Protein AF-A0A4C1ZH60-F1 (afdb_monomer_lite)

pLDDT: mean 80.61, std 15.15, range [37.53, 96.0]

Secondary structure (DSSP, 8-state):
--SSSS--S---PPPP----TT-HHHHHHHHHHHHHHTT-TTT----HHHHHHHHHHHHHIIIIIHHHHHHTT-GGGHHHHHHHHHHHHHHHTTT-HHHHHHHHHHHHH---TTSTTGGGGGGG-TTS-HHHHHHHHHHHHH--PPP-SS--GGG--TT--GGGG--GGGHHHHHHTT---GGGGS-GGGGGG-HHHHHHHHHHHHPPPHHHHHHHHHHHHHHHHHHS-S-HHHHHHHHHHHHHHHHHS--S--HHHHHHHHHHTT-

Foldseek 3Di:
DVPDPDDDPDDDDDDDDDDDPLQVVVVLVVLVVCLVCVVVPPPDDDDPVRNVVSCVSNCCCVQQVVVLVVCQQQLLCVLVSLLVSLLSLVVCCVVPVVCSVVVNVVSQVVQQCLAQQNVLSPLLDPVADLVLNLLLLVQLVPAPDDGDRGDHSVPRDNPDGSSVNHYVNNVVNCVLLVQDPVCSVPRSVCLVVDPSSVVSSVSSSPAGGDSCVSSVVVVVLVVVCVPDDPDPVVNVVVVVVVVVVPVVDDDPDHPVNSVVSSVVVPD

Sequence (267 aa):
MIVLNKPPTKIHWRAPGPIHHARWMAKLLYALKIFLFRNNLQALKLTKREEKQIVRFVSFGALIYAKIWIEEPLAADAPVNDLLLWKKLRLYEAIDSEIGKAARGVLERHLWYLSNELVALALFSEKLSESDKQAIVQKMNSDGGNRSVRADSAKLTSEITLEAFVTQRTLKTLSALDIKDSFLELPTDTWNDNDDYLQGKNCVKKLRVVNDTAERGVKLFEDYNTILTKNEDKKQFLLHVVEENRKIVSTETSKKELTNIVLKDYD

Structure (mmCIF, N/CA/C/O backbone):
data_AF-A0A4C1ZH60-F1
#
_entry.id   AF-A0A4C1ZH60-F1
#
loop_
_atom_site.group_PDB
_atom_site.id
_atom_site.type_symbol
_atom_site.label_atom_id
_atom_site.label_alt_id
_atom_site.label_comp_id
_atom_site.label_asym_id
_atom_site.label_entity_id
_atom_site.label_seq_id
_atom_site.pdbx_PDB_ins_code
_atom_site.Cartn_x
_atom_site.Cartn_y
_atom_site.Cartn_z
_atom_site.occupancy
_atom_site.B_iso_or_equiv
_atom_site.auth_seq_id
_atom_site.auth_comp_id
_atom_site.auth_asym_id
_atom_site.auth_atom_id
_atom_site.pdbx_PDB_model_num
ATOM 1 N N . MET A 1 1 ? -28.617 -6.277 12.948 1.00 41.56 1 MET A N 1
ATOM 2 C CA . MET A 1 1 ? -28.571 -7.697 13.369 1.00 41.56 1 MET A CA 1
ATOM 3 C C . MET A 1 1 ? -29.725 -8.482 12.724 1.00 41.56 1 MET A C 1
ATOM 5 O O . MET A 1 1 ? -30.416 -9.219 13.406 1.00 41.56 1 MET A O 1
ATOM 9 N N . ILE A 1 2 ? -29.934 -8.301 11.409 1.00 40.38 2 ILE A N 1
ATOM 10 C CA . ILE A 1 2 ? -31.035 -8.903 10.618 1.00 40.38 2 ILE A CA 1
ATOM 11 C C . ILE A 1 2 ? -30.552 -10.164 9.863 1.00 40.38 2 ILE A C 1
ATOM 13 O O . ILE A 1 2 ? -31.340 -10.929 9.334 1.00 40.38 2 ILE A O 1
ATOM 17 N N . VAL A 1 3 ? -29.240 -10.425 9.858 1.00 47.22 3 VAL A N 1
ATOM 18 C CA . VAL A 1 3 ? -28.603 -11.454 9.012 1.00 47.22 3 VAL A CA 1
ATOM 19 C C . VAL A 1 3 ? -28.811 -12.887 9.530 1.00 47.22 3 VAL A C 1
ATOM 21 O O . VAL A 1 3 ? -28.578 -13.845 8.806 1.00 47.22 3 VAL A O 1
ATOM 24 N N . LEU A 1 4 ? -29.276 -13.065 10.768 1.00 45.06 4 LEU A N 1
ATOM 25 C CA . LEU A 1 4 ? -29.514 -14.382 11.359 1.00 45.06 4 LEU A CA 1
ATOM 26 C C . LEU A 1 4 ? -30.968 -14.435 11.821 1.00 45.06 4 LEU A C 1
ATOM 28 O O . LEU A 1 4 ? -31.301 -13.862 12.853 1.00 45.06 4 LEU A O 1
ATOM 32 N N . ASN A 1 5 ? -31.819 -15.141 11.072 1.00 52.56 5 ASN A N 1
ATOM 33 C CA . ASN A 1 5 ? -33.258 -15.344 11.325 1.00 52.56 5 ASN A CA 1
ATOM 34 C C . ASN A 1 5 ? -33.613 -15.949 12.707 1.00 52.56 5 ASN A C 1
ATOM 36 O O . ASN A 1 5 ? -34.774 -16.246 12.974 1.00 52.56 5 ASN A O 1
ATOM 40 N N . LYS A 1 6 ? -32.631 -16.143 13.596 1.00 55.03 6 LYS A N 1
ATOM 41 C CA . LYS A 1 6 ? -32.806 -16.417 15.023 1.00 55.03 6 LYS A CA 1
ATOM 42 C C . LYS A 1 6 ? -31.759 -15.615 15.810 1.00 55.03 6 LYS A C 1
ATOM 44 O O . LYS A 1 6 ? -30.568 -15.915 15.687 1.00 55.03 6 LYS A O 1
ATOM 49 N N . PRO A 1 7 ? -32.152 -14.604 16.605 1.00 56.16 7 PRO A N 1
ATOM 50 C CA . PRO A 1 7 ? -31.209 -13.912 17.473 1.00 56.16 7 PRO A CA 1
ATOM 51 C C . PRO A 1 7 ? -30.653 -14.892 18.524 1.00 56.16 7 PRO A C 1
ATOM 53 O O . PRO A 1 7 ? -31.411 -15.700 19.066 1.00 56.16 7 PRO A O 1
ATOM 56 N N . PRO A 1 8 ? -29.341 -14.861 18.818 1.00 61.31 8 PRO A N 1
ATOM 57 C CA . PRO A 1 8 ? -28.753 -15.722 19.839 1.00 61.31 8 PRO A CA 1
ATOM 58 C C . PRO A 1 8 ? -29.350 -15.416 21.219 1.00 61.31 8 PRO A C 1
ATOM 60 O O . PRO A 1 8 ? -29.512 -14.254 21.588 1.00 61.31 8 PRO A O 1
ATOM 63 N N . THR A 1 9 ? -29.636 -16.462 21.999 1.00 66.81 9 THR A N 1
ATOM 64 C CA . THR A 1 9 ? -30.250 -16.372 23.338 1.00 66.81 9 THR A CA 1
ATOM 65 C C . THR A 1 9 ? -29.395 -15.602 24.348 1.00 66.81 9 THR A C 1
ATOM 67 O O . THR A 1 9 ? -29.943 -14.957 25.238 1.00 66.81 9 THR A O 1
ATOM 70 N N . LYS A 1 10 ? -28.061 -15.627 24.205 1.00 61.59 10 LYS A N 1
ATOM 71 C CA . LYS A 1 10 ? -27.105 -14.783 24.942 1.00 61.59 10 LYS A CA 1
ATOM 72 C C . LYS A 1 10 ? -25.923 -14.405 24.049 1.00 61.59 10 LYS A C 1
ATOM 74 O O . LYS A 1 10 ? -25.365 -15.253 23.357 1.00 61.59 10 LYS A O 1
ATOM 79 N N . ILE A 1 11 ? -25.512 -13.137 24.098 1.00 62.41 11 ILE A N 1
ATOM 80 C CA . ILE A 1 11 ? -24.285 -12.651 23.450 1.00 62.41 11 ILE A CA 1
ATOM 81 C C . ILE A 1 11 ? -23.165 -12.668 24.492 1.00 62.41 11 ILE A C 1
ATOM 83 O O . ILE A 1 11 ? -23.187 -11.892 25.446 1.00 62.41 11 ILE A O 1
ATOM 87 N N . HIS A 1 12 ? -22.184 -13.553 24.311 1.00 59.94 12 HIS A N 1
ATOM 88 C CA . HIS A 1 12 ? -20.990 -13.597 25.151 1.00 59.94 12 HIS A CA 1
ATOM 89 C C . HIS A 1 12 ? -19.876 -12.746 24.540 1.00 59.94 12 HIS A C 1
ATOM 91 O O . HIS A 1 12 ? -19.336 -13.063 23.479 1.00 59.94 12 HIS A O 1
ATOM 97 N N . TRP A 1 13 ? -19.509 -11.677 25.240 1.00 58.47 13 TRP A N 1
ATOM 98 C CA . TRP A 1 13 ? -18.344 -10.867 24.916 1.00 58.47 13 TRP A CA 1
ATOM 99 C C . TRP A 1 13 ? -17.103 -11.517 25.517 1.00 58.47 13 TRP A C 1
ATOM 101 O O . TRP A 1 13 ? -17.012 -11.675 26.733 1.00 58.47 13 TRP A O 1
ATOM 111 N N . ARG A 1 14 ? -16.141 -11.914 24.680 1.00 60.81 14 ARG A N 1
ATOM 112 C CA . ARG A 1 14 ? -14.817 -12.291 25.184 1.00 60.81 14 ARG A CA 1
ATOM 113 C C . ARG A 1 14 ? -14.000 -11.028 25.409 1.00 60.81 14 ARG A C 1
ATOM 115 O O . ARG A 1 14 ? -13.969 -10.165 24.531 1.00 60.81 14 ARG A O 1
ATOM 122 N N . ALA A 1 15 ? -13.326 -10.957 26.553 1.00 56.34 15 ALA A N 1
ATOM 123 C CA . ALA A 1 15 ? -12.295 -9.956 26.769 1.00 56.34 15 ALA A CA 1
ATOM 124 C C . ALA A 1 15 ? -11.238 -10.062 25.651 1.00 56.34 15 ALA A C 1
ATOM 126 O O . ALA A 1 15 ? -10.940 -11.179 25.203 1.00 56.34 15 ALA A O 1
ATOM 127 N N . PRO A 1 16 ? -10.698 -8.930 25.171 1.00 56.69 16 PRO A N 1
ATOM 128 C CA . PRO A 1 16 ? -9.612 -8.965 24.210 1.00 56.69 16 PRO A CA 1
ATOM 129 C C . PRO A 1 16 ? -8.429 -9.718 24.832 1.00 56.69 16 PRO A C 1
ATOM 131 O O . PRO A 1 16 ? -8.105 -9.527 26.003 1.00 56.69 16 PRO A O 1
ATOM 134 N N . GLY A 1 17 ? -7.820 -10.611 24.049 1.00 58.25 17 GLY A N 1
ATOM 135 C CA . GLY A 1 17 ? -6.569 -11.263 24.431 1.00 58.25 17 GLY A CA 1
ATOM 136 C C . GLY A 1 17 ? -5.404 -10.262 24.495 1.00 58.25 17 GLY A C 1
ATOM 137 O O . GLY A 1 17 ? -5.612 -9.064 24.279 1.00 58.25 17 GLY A O 1
ATOM 138 N N . PRO A 1 18 ? -4.175 -10.737 24.762 1.00 57.34 18 PRO A N 1
ATOM 139 C CA . PRO A 1 18 ? -2.985 -9.892 24.807 1.00 57.34 18 PRO A CA 1
ATOM 140 C C . PRO A 1 18 ? -2.897 -8.952 23.597 1.00 57.34 18 PRO A C 1
ATOM 142 O O . PRO A 1 18 ? -3.003 -9.366 22.441 1.00 57.34 18 PRO A O 1
ATOM 145 N N . ILE A 1 19 ? -2.745 -7.657 23.872 1.00 60.22 19 ILE A N 1
ATOM 146 C CA . ILE A 1 19 ? -2.723 -6.616 22.847 1.00 60.22 19 ILE A CA 1
ATOM 147 C C . ILE A 1 19 ? -1.293 -6.488 22.314 1.00 60.22 19 ILE A C 1
ATOM 149 O O . ILE A 1 19 ? -0.473 -5.770 22.879 1.00 60.22 19 ILE A O 1
ATOM 153 N N . HIS A 1 20 ? -0.995 -7.143 21.192 1.00 61.72 20 HIS A N 1
ATOM 154 C CA . HIS A 1 20 ? 0.283 -6.962 20.498 1.00 61.72 20 HIS A CA 1
ATOM 155 C C . HIS A 1 20 ? 0.263 -5.726 19.582 1.00 61.72 20 HIS A C 1
ATOM 157 O O . HIS A 1 20 ? -0.752 -5.390 18.962 1.00 61.72 20 HIS A O 1
ATOM 163 N N . HIS A 1 21 ? 1.394 -5.018 19.483 1.00 59.38 21 HIS A N 1
ATOM 164 C CA . HIS A 1 21 ? 1.524 -3.846 18.606 1.00 59.38 21 HIS A CA 1
ATOM 165 C C . HIS A 1 21 ? 1.334 -4.199 17.126 1.00 59.38 21 HIS A C 1
ATOM 167 O O . HIS A 1 21 ? 0.645 -3.464 16.428 1.00 59.38 21 HIS A O 1
ATOM 173 N N . ALA A 1 22 ? 1.828 -5.365 16.709 1.00 59.09 22 ALA A N 1
ATOM 174 C CA . ALA A 1 22 ? 1.761 -5.891 15.346 1.00 59.09 22 ALA A CA 1
ATOM 175 C C . ALA A 1 22 ? 0.423 -6.569 14.972 1.00 59.09 22 ALA A C 1
ATOM 177 O O . ALA A 1 22 ? 0.360 -7.277 13.981 1.00 59.09 22 ALA A O 1
ATOM 178 N N . ARG A 1 23 ? -0.644 -6.417 15.771 1.00 70.44 23 ARG A N 1
ATOM 179 C CA . ARG A 1 23 ? -1.987 -6.945 15.450 1.00 70.44 23 ARG A CA 1
ATOM 180 C C . ARG A 1 23 ? -2.989 -5.819 15.308 1.00 70.44 23 ARG A C 1
ATOM 182 O O . ARG A 1 23 ? -3.979 -5.734 16.045 1.00 70.44 23 ARG A O 1
ATOM 189 N N . TRP A 1 24 ? -2.688 -4.892 14.412 1.00 76.62 24 TRP A N 1
ATOM 190 C CA . TRP A 1 24 ? -3.479 -3.681 14.284 1.00 76.62 24 TRP A CA 1
ATOM 191 C C . TRP A 1 24 ? -4.881 -3.986 13.754 1.00 76.62 24 TRP A C 1
ATOM 193 O O . TRP A 1 24 ? -5.866 -3.474 14.295 1.00 76.62 24 TRP A O 1
ATOM 203 N N . MET A 1 25 ? -5.002 -4.914 12.800 1.00 82.06 25 MET A N 1
ATOM 204 C CA . MET A 1 25 ? -6.307 -5.322 12.275 1.00 82.06 25 MET A CA 1
ATOM 205 C C . MET A 1 25 ? -7.205 -5.960 13.350 1.00 82.06 25 MET A C 1
ATOM 207 O O . MET A 1 25 ? -8.403 -5.681 13.415 1.00 82.06 25 MET A O 1
ATOM 211 N N . ALA A 1 26 ? -6.646 -6.746 14.275 1.00 79.81 26 ALA A N 1
ATOM 212 C CA . ALA A 1 26 ? -7.421 -7.318 15.380 1.00 79.81 26 ALA A CA 1
ATOM 213 C C . ALA A 1 26 ? -8.017 -6.232 16.298 1.00 79.81 26 ALA A C 1
ATOM 215 O O . ALA A 1 26 ? -9.184 -6.327 16.694 1.00 79.81 26 ALA A O 1
ATOM 216 N N . LYS A 1 27 ? -7.246 -5.173 16.592 1.00 83.12 27 LYS A N 1
ATOM 217 C CA . LYS A 1 27 ? -7.719 -4.007 17.361 1.00 83.12 27 LYS A CA 1
ATOM 218 C C . LYS A 1 27 ? -8.851 -3.292 16.633 1.00 83.12 27 LYS A C 1
ATOM 220 O O . LYS A 1 27 ? -9.866 -2.976 17.251 1.00 83.12 27 LYS A O 1
ATOM 225 N N . LEU A 1 28 ? -8.701 -3.081 15.324 1.00 86.19 28 LEU A N 1
ATOM 226 C CA . LEU A 1 28 ? -9.728 -2.455 14.495 1.00 86.19 28 LEU A CA 1
ATOM 227 C C . LEU A 1 28 ? -11.026 -3.270 14.478 1.00 86.19 28 LEU A C 1
ATOM 229 O O . LEU A 1 28 ? -12.094 -2.718 14.728 1.00 86.19 28 LEU A O 1
ATOM 233 N N . LEU A 1 29 ? -10.946 -4.586 14.270 1.00 86.12 29 LEU A N 1
ATOM 234 C CA . LEU A 1 29 ? -12.115 -5.471 14.297 1.00 86.12 29 LEU A CA 1
ATOM 235 C C . LEU A 1 29 ? -12.826 -5.453 15.654 1.00 86.12 29 LEU A C 1
ATOM 237 O O . LEU A 1 29 ? -14.057 -5.483 15.712 1.00 86.12 29 LEU A O 1
ATOM 241 N N . TYR A 1 30 ? -12.076 -5.395 16.755 1.00 84.69 30 TYR A N 1
ATOM 242 C CA . TYR A 1 30 ? -12.666 -5.300 18.088 1.00 84.69 30 TYR A CA 1
ATOM 243 C C . TYR A 1 30 ? -13.335 -3.940 18.322 1.00 84.69 30 TYR A C 1
ATOM 245 O O . TYR A 1 30 ? -14.474 -3.888 18.785 1.00 84.69 30 TYR A O 1
ATOM 253 N N . ALA A 1 31 ? -12.686 -2.843 17.930 1.00 86.19 31 ALA A N 1
ATOM 254 C CA . ALA A 1 31 ? -13.268 -1.509 18.028 1.00 86.19 31 ALA A CA 1
ATOM 255 C C . ALA A 1 31 ? -14.512 -1.342 17.142 1.00 86.19 31 ALA A C 1
ATOM 257 O O . ALA A 1 31 ? -15.479 -0.719 17.569 1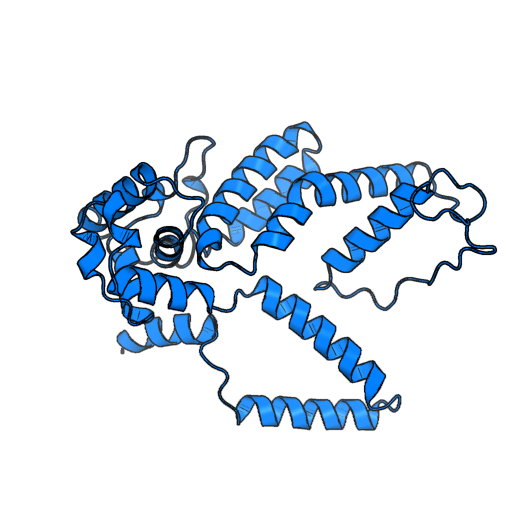.00 86.19 31 ALA A O 1
ATOM 258 N N . LEU A 1 32 ? -14.537 -1.958 15.954 1.00 88.19 32 LEU A N 1
ATOM 259 C CA . LEU A 1 32 ? -15.722 -2.033 15.096 1.00 88.19 32 LEU A CA 1
ATOM 260 C C . LEU A 1 32 ? -16.885 -2.725 15.811 1.00 88.19 32 LEU A C 1
ATOM 262 O O . LEU A 1 32 ? -18.011 -2.236 15.763 1.00 88.19 32 LEU A O 1
ATOM 266 N N . LYS A 1 33 ? -16.626 -3.828 16.525 1.00 85.44 33 LYS A N 1
ATOM 267 C CA . LYS A 1 33 ? -17.653 -4.482 17.349 1.00 85.44 33 LYS A CA 1
ATOM 268 C C . LYS A 1 33 ? -18.138 -3.555 18.462 1.00 85.44 33 LYS A C 1
ATOM 270 O O . LYS A 1 33 ? -19.343 -3.387 18.604 1.00 85.44 33 LYS A O 1
ATOM 275 N N . ILE A 1 34 ? -17.237 -2.909 19.204 1.00 85.00 34 ILE A N 1
ATOM 276 C CA . ILE A 1 34 ? -17.627 -1.928 20.230 1.00 85.00 34 ILE A CA 1
ATOM 277 C C . ILE A 1 34 ? -18.520 -0.846 19.615 1.00 85.00 34 ILE A C 1
ATOM 279 O O . ILE A 1 34 ? -19.597 -0.571 20.134 1.00 85.00 34 ILE A O 1
ATOM 283 N N . PHE A 1 35 ? -18.114 -0.284 18.477 1.00 87.75 35 PHE A N 1
ATOM 284 C CA . PHE A 1 35 ? -18.876 0.737 17.774 1.00 87.75 35 PHE A CA 1
ATOM 285 C C . PHE A 1 35 ? -20.266 0.236 17.370 1.00 87.75 35 PHE A C 1
ATOM 287 O O . PHE A 1 35 ? -21.249 0.915 17.645 1.00 87.75 35 PHE A O 1
ATOM 294 N N . LEU A 1 36 ? -20.391 -0.952 16.774 1.00 86.62 36 LEU A N 1
ATOM 295 C CA . LEU A 1 36 ? -21.684 -1.505 16.347 1.00 86.62 36 LEU A CA 1
ATOM 296 C C . LEU A 1 36 ? -22.655 -1.743 17.512 1.00 86.62 36 LEU A C 1
ATOM 298 O O . LEU A 1 36 ? -23.863 -1.599 17.337 1.00 86.62 36 LEU A O 1
ATOM 302 N N . PHE A 1 37 ? -22.137 -2.086 18.691 1.00 82.94 37 PHE A N 1
ATOM 303 C CA . PHE A 1 37 ? -22.937 -2.403 19.876 1.00 82.94 37 PHE A CA 1
ATOM 304 C C . PHE A 1 37 ? -22.991 -1.269 20.908 1.00 82.94 37 PHE A C 1
ATOM 306 O O . PHE A 1 37 ? -23.572 -1.457 21.974 1.00 82.94 37 PHE A O 1
ATOM 313 N N . ARG A 1 38 ? -22.449 -0.084 20.600 1.00 81.94 38 ARG A N 1
ATOM 314 C CA . ARG A 1 38 ? -22.363 1.052 21.537 1.00 81.94 38 ARG A CA 1
ATOM 315 C C . ARG A 1 38 ? -23.717 1.510 22.092 1.00 81.94 38 ARG A C 1
ATOM 317 O O . ARG A 1 38 ? -23.788 1.957 23.227 1.00 81.94 38 ARG A O 1
ATOM 324 N N . ASN A 1 39 ? -24.792 1.332 21.319 1.00 77.81 39 ASN A N 1
ATOM 325 C CA . ASN A 1 39 ? -26.157 1.685 21.724 1.00 77.81 39 ASN A CA 1
ATOM 326 C C . ASN A 1 39 ? -26.866 0.561 22.509 1.00 77.81 39 ASN A C 1
ATOM 328 O O . ASN A 1 39 ? -27.957 0.775 23.034 1.00 77.81 39 ASN A O 1
ATOM 332 N N . ASN A 1 40 ? -26.273 -0.636 22.608 1.00 74.12 40 ASN A N 1
ATOM 333 C CA . ASN A 1 40 ? -26.840 -1.757 23.358 1.00 74.12 40 ASN A CA 1
ATOM 334 C C . ASN A 1 40 ? -26.399 -1.664 24.829 1.00 74.12 40 ASN A C 1
ATOM 336 O O . ASN A 1 40 ? -25.423 -2.276 25.268 1.00 74.12 40 ASN A O 1
ATOM 340 N N . LEU A 1 41 ? -27.173 -0.877 25.581 1.00 53.28 41 LEU A N 1
ATOM 341 C CA . LEU A 1 41 ? -26.910 -0.347 26.929 1.00 53.28 41 LEU A CA 1
ATOM 342 C C . LEU A 1 41 ? -26.587 -1.371 28.035 1.00 53.28 41 LEU A C 1
ATOM 344 O O . LEU A 1 41 ? -26.086 -0.985 29.089 1.00 53.28 41 LEU A O 1
ATOM 348 N N . GLN A 1 42 ? -26.868 -2.662 27.840 1.00 59.91 42 GLN A N 1
ATOM 349 C CA . GLN A 1 42 ? -26.677 -3.665 28.895 1.00 59.91 42 GLN A CA 1
ATOM 350 C C . GLN A 1 42 ? -25.240 -4.203 28.995 1.00 59.91 42 GLN A C 1
ATOM 352 O O . GLN A 1 42 ? -24.859 -4.676 30.062 1.00 59.91 42 GLN A O 1
ATOM 357 N N . ALA A 1 43 ? -24.435 -4.128 27.926 1.00 59.91 43 ALA A N 1
ATOM 358 C CA . ALA A 1 43 ? -23.117 -4.780 27.882 1.00 59.91 43 ALA A CA 1
ATOM 359 C C . ALA A 1 43 ? -21.916 -3.816 27.857 1.00 59.91 43 ALA A C 1
ATOM 361 O O . ALA A 1 43 ? -20.834 -4.196 28.295 1.00 59.91 43 ALA A O 1
ATOM 362 N N . LEU A 1 44 ? -22.082 -2.585 27.360 1.00 67.81 44 LEU A N 1
ATOM 363 C CA . LEU A 1 44 ? -20.989 -1.625 27.156 1.00 67.81 44 LEU A CA 1
ATOM 364 C C . LEU A 1 44 ? -21.404 -0.233 27.647 1.00 67.81 44 LEU A C 1
ATOM 366 O O . LEU A 1 44 ? -22.112 0.495 26.959 1.00 67.81 44 LEU A O 1
ATOM 370 N N . LYS A 1 45 ? -20.954 0.142 28.848 1.00 78.94 45 LYS A N 1
ATOM 371 C CA . LYS A 1 45 ? -21.118 1.499 29.390 1.00 78.94 45 LYS A CA 1
ATOM 372 C C . LYS A 1 45 ? -19.902 2.343 29.012 1.00 78.94 45 LYS A C 1
ATOM 374 O O . LYS A 1 45 ? -18.957 2.430 29.788 1.00 78.94 45 LYS A O 1
ATOM 379 N N . LEU A 1 46 ? -19.914 2.918 27.811 1.00 80.88 46 LEU A N 1
ATOM 380 C CA . LEU A 1 46 ? -18.863 3.835 27.366 1.00 80.88 46 LEU A CA 1
ATOM 381 C C . LEU A 1 46 ? -19.116 5.242 27.911 1.00 80.88 46 LEU A C 1
ATOM 383 O O . LEU A 1 46 ? -20.241 5.744 27.895 1.00 80.88 46 LEU A O 1
ATOM 387 N N . THR A 1 47 ? -18.059 5.913 28.348 1.00 88.06 47 THR A N 1
ATOM 388 C CA . THR A 1 47 ? -18.085 7.360 28.567 1.00 88.06 47 THR A CA 1
ATOM 389 C C . THR A 1 47 ? -18.182 8.095 27.225 1.00 88.06 47 THR A C 1
ATOM 391 O O . THR A 1 47 ? -17.731 7.601 26.191 1.00 88.06 47 THR A O 1
ATOM 394 N N . LYS A 1 48 ? -18.682 9.340 27.230 1.00 88.44 48 LYS A N 1
ATOM 395 C CA . LYS A 1 48 ? -18.722 10.189 26.018 1.00 88.44 48 LYS A CA 1
ATOM 396 C C . LYS A 1 48 ? -17.343 10.352 25.363 1.00 88.44 48 LYS A C 1
ATOM 398 O O . LYS A 1 48 ? -17.235 10.474 24.144 1.00 88.44 48 LYS A O 1
ATOM 403 N N . ARG A 1 49 ? -16.278 10.367 26.175 1.00 91.06 49 ARG A N 1
ATOM 404 C CA . ARG A 1 49 ? -14.892 10.451 25.700 1.00 91.06 49 ARG A CA 1
ATOM 405 C C . ARG A 1 49 ? -14.485 9.181 24.957 1.00 91.06 49 ARG A C 1
ATOM 407 O O . ARG A 1 49 ? -13.946 9.286 23.858 1.00 91.06 49 ARG A O 1
ATOM 414 N N . GLU A 1 50 ? -14.739 8.014 25.541 1.00 88.50 50 GLU A N 1
ATOM 415 C CA . GLU A 1 50 ? -14.420 6.722 24.925 1.00 88.50 50 GLU A CA 1
ATOM 416 C C . GLU A 1 50 ? -15.227 6.504 23.650 1.00 88.50 50 GLU A C 1
ATOM 418 O O . GLU A 1 50 ? -14.661 6.095 22.642 1.00 88.50 50 GLU A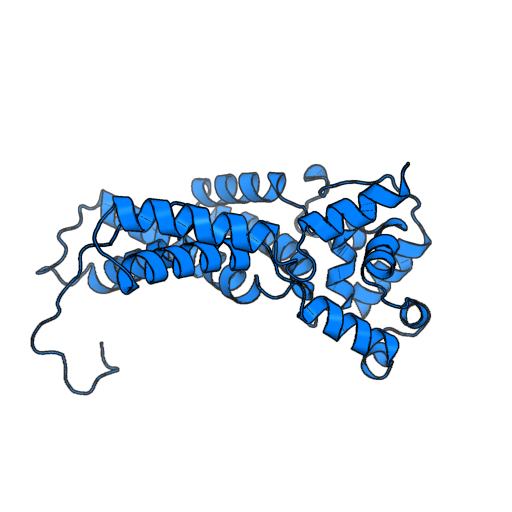 O 1
ATOM 423 N N . GLU A 1 51 ? -16.518 6.846 23.650 1.00 89.12 51 GLU A N 1
ATOM 424 C CA . GLU A 1 51 ? -17.347 6.764 22.448 1.00 89.12 51 GLU A CA 1
ATOM 425 C C . GLU A 1 51 ? -16.755 7.615 21.320 1.00 89.12 51 GLU A C 1
ATOM 427 O O . GLU A 1 51 ? -16.521 7.106 20.224 1.00 89.12 51 GLU A O 1
ATOM 432 N N . LYS A 1 52 ? -16.408 8.880 21.601 1.00 91.19 52 LYS A N 1
ATOM 433 C CA . LYS A 1 52 ? -15.753 9.763 20.625 1.00 91.19 52 LYS A CA 1
ATOM 434 C C . LYS A 1 52 ? -14.446 9.163 20.098 1.00 91.19 52 LYS A C 1
ATOM 436 O O . LYS A 1 52 ? -14.188 9.226 18.898 1.00 91.19 52 LYS A O 1
ATOM 441 N N . GLN A 1 53 ? -13.617 8.585 20.966 1.00 90.38 53 GLN A N 1
ATOM 442 C CA . GLN A 1 53 ? -12.356 7.953 20.564 1.00 90.38 53 GLN A CA 1
ATOM 443 C C . GLN A 1 53 ? -12.579 6.706 19.700 1.00 90.38 53 GLN A C 1
ATOM 445 O O . GLN A 1 53 ? -11.899 6.547 18.687 1.00 90.38 53 GLN A O 1
ATOM 450 N N . ILE A 1 54 ? -13.556 5.863 20.045 1.00 90.31 54 I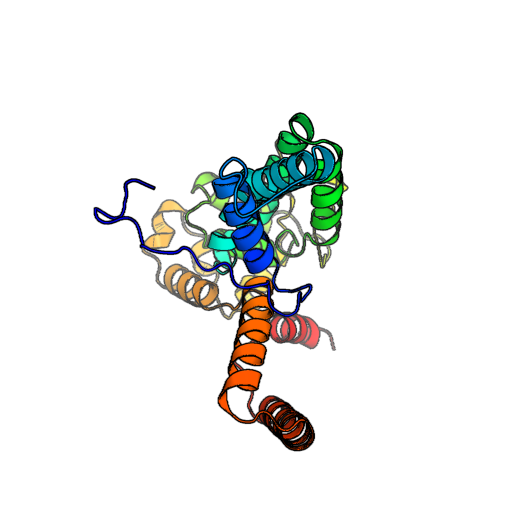LE A N 1
ATOM 451 C CA . ILE A 1 54 ? -13.937 4.691 19.249 1.00 90.31 54 ILE A CA 1
ATOM 452 C C . ILE A 1 54 ? -14.446 5.119 17.875 1.00 90.31 54 ILE A C 1
ATOM 454 O O . ILE A 1 54 ? -14.018 4.537 16.882 1.00 90.31 54 ILE A O 1
ATOM 458 N N . VAL A 1 55 ? -15.293 6.153 17.791 1.00 91.81 55 VAL A N 1
ATOM 459 C CA . VAL A 1 55 ? -15.758 6.686 16.501 1.00 91.81 55 VAL A CA 1
ATOM 460 C C . VAL A 1 55 ? -14.572 7.152 15.659 1.00 91.81 55 VAL A C 1
ATOM 462 O O . VAL A 1 55 ? -14.451 6.725 14.517 1.00 91.81 55 VAL A O 1
ATOM 465 N N . ARG A 1 56 ? -13.655 7.958 16.215 1.00 93.75 56 ARG A N 1
ATOM 466 C CA . ARG A 1 56 ? -12.455 8.425 15.490 1.00 93.75 56 ARG A CA 1
ATOM 467 C C . ARG A 1 56 ? -11.611 7.259 14.966 1.00 93.75 56 ARG A C 1
ATOM 469 O O . ARG A 1 56 ? -11.234 7.244 13.795 1.00 93.75 56 ARG A O 1
ATOM 476 N N . PHE A 1 57 ? -11.342 6.274 15.821 1.00 91.00 57 PHE A N 1
ATOM 477 C CA . PHE A 1 57 ? -10.518 5.114 15.487 1.00 91.00 57 PHE A CA 1
ATOM 478 C C . PHE A 1 57 ? -11.164 4.221 14.421 1.00 91.00 57 PHE A C 1
ATOM 480 O O . PHE A 1 57 ? -10.509 3.830 13.455 1.00 91.00 57 PHE A O 1
ATOM 487 N N . VAL A 1 58 ? -12.460 3.934 14.564 1.00 91.62 58 VAL A N 1
ATOM 488 C CA . VAL A 1 58 ? -13.222 3.133 13.602 1.00 91.62 58 VAL A CA 1
ATOM 489 C C . VAL A 1 58 ? -13.364 3.855 12.267 1.00 91.62 58 VAL A C 1
ATOM 491 O O . VAL A 1 58 ? -13.186 3.215 11.235 1.00 91.62 58 VAL A O 1
ATOM 494 N N . SER A 1 59 ? -13.610 5.168 12.263 1.00 92.06 59 SER A N 1
ATOM 495 C CA . SER A 1 59 ? -13.662 5.968 11.033 1.00 92.06 59 SER A CA 1
ATOM 496 C C . SER A 1 59 ? -12.343 5.905 10.271 1.00 92.06 59 SER A C 1
ATOM 498 O O . SER A 1 59 ? -12.351 5.607 9.080 1.00 92.06 59 SER A O 1
ATOM 500 N N . PHE A 1 60 ? -11.207 6.092 10.949 1.00 92.06 60 PHE A N 1
ATOM 501 C CA . PHE A 1 60 ? -9.895 5.962 10.310 1.00 92.06 60 PHE A CA 1
ATOM 502 C C . PHE A 1 60 ? -9.677 4.548 9.766 1.00 92.06 60 PHE A C 1
ATOM 504 O O . PHE A 1 60 ? -9.265 4.356 8.621 1.00 92.06 60 PHE A O 1
ATOM 511 N N . GLY A 1 61 ? -9.990 3.541 10.581 1.00 90.38 61 GLY A N 1
ATOM 512 C CA . GLY A 1 61 ? -9.820 2.153 10.198 1.00 90.38 61 GLY A CA 1
ATOM 513 C C . GLY A 1 61 ? -10.668 1.750 8.992 1.00 90.38 61 GLY A C 1
ATOM 514 O O . GLY A 1 61 ? -10.165 1.092 8.089 1.00 90.38 61 GLY A O 1
ATOM 515 N N . ALA A 1 62 ? -11.930 2.172 8.949 1.00 90.19 62 ALA A N 1
ATOM 516 C CA . ALA A 1 62 ? -12.857 1.846 7.872 1.00 90.19 62 ALA A CA 1
ATOM 517 C C . ALA A 1 62 ? -12.574 2.637 6.586 1.00 90.19 62 ALA A C 1
ATOM 519 O O . ALA A 1 62 ? -12.605 2.060 5.502 1.00 90.19 62 ALA A O 1
ATOM 520 N N . LEU A 1 63 ? -12.290 3.940 6.694 1.00 91.00 63 LEU A N 1
ATOM 521 C CA . LEU A 1 63 ? -12.129 4.825 5.534 1.00 91.00 63 LEU A CA 1
ATOM 522 C C . LEU A 1 63 ? -10.736 4.734 4.901 1.00 91.00 63 LEU A C 1
ATOM 524 O O . LEU A 1 63 ? -10.597 4.924 3.693 1.00 91.00 63 LEU A O 1
ATOM 528 N N . ILE A 1 64 ? -9.708 4.452 5.705 1.00 90.00 64 ILE A N 1
ATOM 529 C CA . ILE A 1 64 ? -8.312 4.455 5.260 1.00 90.00 64 ILE A CA 1
ATOM 530 C C . ILE A 1 64 ? -7.719 3.052 5.341 1.00 90.00 64 ILE A C 1
ATOM 532 O O . ILE A 1 64 ? -7.380 2.459 4.316 1.00 90.00 64 ILE A O 1
ATOM 536 N N . TYR A 1 65 ? -7.600 2.512 6.553 1.00 87.62 65 TYR A N 1
ATOM 537 C CA . TYR A 1 65 ? -6.732 1.363 6.804 1.00 87.62 65 TYR A CA 1
ATOM 538 C C . TYR A 1 65 ? -7.229 0.060 6.165 1.00 87.62 65 TYR A C 1
ATOM 540 O O . TYR A 1 65 ? -6.434 -0.678 5.593 1.00 87.62 65 TYR A O 1
ATOM 548 N N . ALA A 1 66 ? -8.532 -0.225 6.225 1.00 87.00 66 ALA A N 1
ATOM 549 C CA . ALA A 1 66 ? -9.097 -1.501 5.790 1.00 87.00 66 ALA A CA 1
ATOM 550 C C . ALA A 1 66 ? -8.834 -1.798 4.308 1.00 87.00 66 ALA A C 1
ATOM 552 O O . ALA A 1 66 ? -8.518 -2.933 3.963 1.00 87.00 66 ALA A O 1
ATOM 553 N N . LYS A 1 67 ? -8.915 -0.784 3.435 1.00 85.12 67 LYS A N 1
ATOM 554 C CA . LYS A 1 67 ? -8.613 -0.964 2.009 1.00 85.12 67 LYS A CA 1
ATOM 555 C C . LYS A 1 67 ? -7.136 -1.293 1.788 1.00 85.12 67 LYS A C 1
ATOM 557 O O . LYS A 1 67 ? -6.835 -2.258 1.099 1.00 85.12 67 LYS A O 1
ATOM 562 N N . ILE A 1 68 ? -6.234 -0.521 2.398 1.00 83.94 68 ILE A N 1
ATOM 563 C CA . ILE A 1 68 ? -4.787 -0.753 2.268 1.00 83.94 68 ILE A CA 1
ATOM 564 C C . ILE A 1 68 ? -4.411 -2.128 2.801 1.00 83.94 68 ILE A C 1
ATOM 566 O O . ILE A 1 68 ? -3.642 -2.839 2.174 1.00 83.94 68 ILE A O 1
ATOM 570 N N . TRP A 1 69 ? -5.000 -2.519 3.927 1.00 83.69 69 TRP A N 1
ATOM 571 C CA . TRP A 1 69 ? -4.779 -3.818 4.538 1.00 83.69 69 TRP A CA 1
ATOM 572 C C . TRP A 1 69 ? -5.083 -4.987 3.593 1.00 83.69 69 TRP A C 1
ATOM 574 O O . TRP A 1 69 ? -4.308 -5.934 3.517 1.00 83.69 69 TRP A O 1
ATOM 584 N N . ILE A 1 70 ? -6.209 -4.931 2.877 1.00 84.50 70 ILE A N 1
ATOM 585 C CA . ILE A 1 70 ? -6.630 -6.004 1.963 1.00 84.50 70 ILE A CA 1
ATOM 586 C C . ILE A 1 70 ? -5.678 -6.120 0.766 1.00 84.50 70 ILE A C 1
ATOM 588 O O . ILE A 1 70 ? -5.463 -7.216 0.255 1.00 84.50 70 ILE A O 1
ATOM 592 N N . GLU A 1 71 ? -5.116 -4.998 0.324 1.00 85.88 71 GLU A N 1
ATOM 593 C CA . GLU A 1 71 ? -4.279 -4.915 -0.874 1.00 85.88 71 GLU A CA 1
ATOM 594 C C . GLU A 1 71 ? -2.774 -5.030 -0.568 1.00 85.88 71 GLU A C 1
ATOM 596 O O . GLU A 1 71 ? -1.979 -5.159 -1.493 1.00 85.88 71 GLU A O 1
ATOM 601 N N . GLU A 1 72 ? -2.364 -5.006 0.703 1.00 80.31 72 GLU A N 1
ATOM 602 C CA . GLU A 1 72 ? -0.950 -5.053 1.103 1.00 80.31 72 GLU A CA 1
ATOM 603 C C . GLU A 1 72 ? -0.183 -6.305 0.641 1.00 80.31 72 GLU A C 1
ATOM 605 O O . GLU A 1 72 ? 0.976 -6.145 0.253 1.00 80.31 72 GLU A O 1
ATOM 610 N N . PRO A 1 73 ? -0.781 -7.513 0.571 1.00 81.94 73 PRO A N 1
ATOM 611 C CA . PRO A 1 73 ? -0.069 -8.693 0.080 1.00 81.94 73 PRO A CA 1
ATOM 612 C C . PRO A 1 73 ? 0.332 -8.611 -1.402 1.00 81.94 73 PRO A C 1
ATOM 614 O O . PRO A 1 73 ? 1.074 -9.464 -1.884 1.00 81.94 73 PRO A O 1
ATOM 617 N N . LEU A 1 74 ? -0.182 -7.629 -2.150 1.00 87.44 74 LEU A N 1
ATOM 618 C CA . LEU A 1 74 ? 0.059 -7.475 -3.580 1.00 87.44 74 LEU A CA 1
ATOM 619 C C . LEU A 1 74 ? 1.293 -6.597 -3.809 1.00 87.44 74 LEU A C 1
ATOM 621 O O . LEU A 1 74 ? 1.195 -5.374 -3.892 1.00 87.44 74 LEU A O 1
ATOM 625 N N . ALA A 1 75 ? 2.461 -7.229 -3.956 1.00 90.75 75 ALA A N 1
ATOM 626 C CA . ALA A 1 75 ? 3.726 -6.528 -4.190 1.00 90.75 75 ALA A CA 1
ATOM 627 C C . ALA A 1 75 ? 3.678 -5.581 -5.403 1.00 90.75 75 ALA A C 1
ATOM 629 O O . ALA A 1 75 ? 4.193 -4.468 -5.324 1.00 90.75 75 ALA A O 1
ATOM 630 N N . ALA A 1 76 ? 3.016 -5.997 -6.490 1.00 93.88 76 ALA A N 1
ATOM 631 C CA . ALA A 1 76 ? 2.841 -5.180 -7.692 1.00 93.88 76 ALA A CA 1
ATOM 632 C C . ALA A 1 76 ? 2.096 -3.868 -7.402 1.00 93.88 76 ALA A C 1
ATOM 634 O O . ALA A 1 76 ? 2.446 -2.810 -7.917 1.00 93.88 76 ALA A O 1
ATOM 635 N N . ASP A 1 77 ? 1.095 -3.918 -6.523 1.00 93.00 77 ASP A N 1
ATOM 636 C CA . ASP A 1 77 ? 0.285 -2.755 -6.179 1.00 93.00 77 ASP A CA 1
ATOM 637 C C . ASP A 1 77 ? 0.944 -1.874 -5.115 1.00 93.00 77 ASP A C 1
ATOM 639 O O . ASP A 1 77 ? 0.462 -0.770 -4.875 1.00 93.00 77 ASP A O 1
ATOM 643 N N . ALA A 1 78 ? 2.015 -2.326 -4.456 1.00 91.50 78 ALA A N 1
ATOM 644 C CA . ALA A 1 78 ? 2.589 -1.631 -3.308 1.00 91.50 78 ALA A CA 1
ATOM 645 C C . ALA A 1 78 ? 2.973 -0.164 -3.605 1.00 91.50 78 ALA A C 1
ATOM 647 O O . ALA A 1 78 ? 2.557 0.702 -2.832 1.00 91.50 78 ALA A O 1
ATOM 648 N N . PRO A 1 79 ? 3.650 0.180 -4.725 1.00 94.06 79 PRO A N 1
ATOM 649 C CA . PRO A 1 79 ? 3.939 1.583 -5.035 1.00 94.06 79 PRO A CA 1
ATOM 650 C C . PRO A 1 79 ? 2.666 2.408 -5.289 1.00 94.06 79 PRO A C 1
ATOM 652 O O . PRO A 1 79 ? 2.528 3.522 -4.781 1.00 94.06 79 PRO A O 1
ATOM 655 N N . VAL A 1 80 ? 1.699 1.850 -6.031 1.00 94.12 80 VAL A N 1
ATOM 656 C CA . VAL A 1 80 ? 0.411 2.510 -6.320 1.00 94.12 80 VAL A CA 1
ATOM 657 C C . VAL A 1 80 ? -0.365 2.760 -5.022 1.00 94.12 80 VAL A C 1
ATOM 659 O O . VAL A 1 80 ? -0.908 3.846 -4.807 1.00 94.12 80 VAL A O 1
ATOM 662 N N . ASN A 1 81 ? -0.392 1.767 -4.133 1.00 92.44 81 ASN A N 1
ATOM 663 C CA . ASN A 1 81 ? -1.088 1.814 -2.856 1.00 92.44 81 ASN A CA 1
ATOM 664 C C . ASN A 1 81 ? -0.458 2.828 -1.901 1.00 92.44 81 ASN A C 1
ATOM 666 O O . ASN A 1 81 ? -1.205 3.576 -1.273 1.00 92.44 81 ASN A O 1
ATOM 670 N N . ASP A 1 82 ? 0.873 2.897 -1.817 1.00 92.19 82 ASP A N 1
ATOM 671 C CA . ASP A 1 82 ? 1.586 3.875 -0.986 1.00 92.19 82 ASP A CA 1
ATOM 672 C C . ASP A 1 82 ? 1.268 5.310 -1.427 1.00 92.19 82 ASP A C 1
ATOM 674 O O . ASP A 1 82 ? 0.910 6.159 -0.603 1.00 92.19 82 ASP A O 1
ATOM 678 N N . LEU A 1 83 ? 1.320 5.576 -2.737 1.00 94.00 83 LEU A N 1
ATOM 679 C CA . LEU A 1 83 ? 0.987 6.892 -3.277 1.00 94.00 83 LEU A CA 1
ATOM 680 C C . LEU A 1 83 ? -0.491 7.245 -3.041 1.00 94.00 83 LEU A C 1
ATOM 682 O O . LEU A 1 83 ? -0.814 8.342 -2.574 1.00 94.00 83 LEU A O 1
ATOM 686 N N . LEU A 1 84 ? -1.407 6.312 -3.318 1.00 93.12 84 LEU A N 1
ATOM 687 C CA . LEU A 1 84 ? -2.837 6.519 -3.096 1.00 93.12 84 LEU A CA 1
ATOM 688 C C . LEU A 1 84 ? -3.160 6.716 -1.609 1.00 93.12 84 LEU A C 1
ATOM 690 O O . LEU A 1 84 ? -4.013 7.538 -1.267 1.00 93.12 84 LEU A O 1
ATOM 694 N N . LEU A 1 85 ? -2.491 5.980 -0.721 1.00 93.25 85 LEU A N 1
ATOM 695 C CA . LEU A 1 85 ? -2.632 6.128 0.722 1.00 93.25 85 LEU A CA 1
ATOM 696 C C . LEU A 1 85 ? -2.207 7.524 1.163 1.00 93.25 85 LEU A C 1
ATOM 698 O O . LEU A 1 85 ? -2.941 8.161 1.916 1.00 93.25 85 LEU A O 1
ATOM 702 N N . TRP A 1 86 ? -1.080 8.031 0.662 1.00 94.31 86 TRP A N 1
ATOM 703 C CA . TRP A 1 86 ? -0.639 9.387 0.974 1.00 94.31 86 TRP A CA 1
ATOM 704 C C . TRP A 1 86 ? -1.694 10.432 0.577 1.00 94.31 86 TRP A C 1
ATOM 706 O O . TRP A 1 86 ? -2.095 11.252 1.411 1.00 94.31 86 TRP A O 1
ATOM 716 N N . LYS A 1 87 ? -2.234 10.345 -0.650 1.00 94.25 87 LYS A N 1
ATOM 717 C CA . LYS A 1 87 ? -3.299 11.248 -1.131 1.00 94.25 87 LYS A CA 1
ATOM 718 C C . LYS A 1 87 ? -4.564 11.144 -0.272 1.00 94.25 87 LYS A C 1
ATOM 720 O O . LYS A 1 87 ? -5.146 12.155 0.118 1.00 94.25 87 LYS A O 1
ATOM 725 N N . LYS A 1 88 ? -4.973 9.927 0.094 1.00 93.44 88 LYS A N 1
ATOM 726 C CA . LYS A 1 88 ? -6.134 9.699 0.969 1.00 93.44 88 LYS A CA 1
ATOM 727 C C . LYS A 1 88 ? -5.935 10.241 2.376 1.00 93.44 88 LYS A C 1
ATOM 729 O O . LYS A 1 88 ? -6.871 10.807 2.929 1.00 93.44 88 LYS A O 1
ATOM 734 N N . LEU A 1 89 ? -4.744 10.095 2.952 1.00 93.81 89 LEU A N 1
ATOM 735 C CA . LEU A 1 89 ? -4.426 10.660 4.262 1.00 93.81 89 LEU A CA 1
ATOM 736 C C . LEU A 1 89 ? -4.502 12.183 4.232 1.00 93.81 89 LEU A C 1
ATOM 738 O O . LEU A 1 89 ? -5.031 12.772 5.170 1.00 93.81 89 LEU A O 1
ATOM 742 N N . ARG A 1 90 ? -4.063 12.809 3.133 1.00 93.44 90 ARG A N 1
ATOM 743 C CA . ARG A 1 90 ? -4.197 14.253 2.931 1.00 93.44 90 ARG A CA 1
ATOM 744 C C . ARG A 1 90 ? -5.660 14.699 2.898 1.00 93.44 90 ARG A C 1
ATOM 746 O O . ARG A 1 90 ? -6.000 15.668 3.568 1.00 93.44 90 ARG A O 1
ATOM 753 N N . LEU A 1 91 ? -6.527 13.971 2.192 1.00 94.38 91 LEU A N 1
ATOM 754 C CA . LEU A 1 91 ? -7.976 14.221 2.197 1.00 94.38 91 LEU A CA 1
ATOM 755 C C . LEU A 1 91 ? -8.595 13.979 3.583 1.00 94.38 91 LEU A C 1
ATOM 757 O O . LEU A 1 91 ? -9.454 14.738 4.028 1.00 94.38 91 LEU A O 1
ATOM 761 N N . TYR A 1 92 ? -8.130 12.951 4.295 1.00 94.44 92 TYR A N 1
ATOM 762 C CA . TYR A 1 92 ? -8.613 12.608 5.631 1.00 94.44 92 TYR A CA 1
ATOM 763 C C . TYR A 1 92 ? -8.293 13.680 6.680 1.00 94.44 92 TYR A C 1
ATOM 765 O O . TYR A 1 92 ? -9.002 13.771 7.680 1.00 94.44 92 TYR A O 1
ATOM 773 N N . GLU A 1 93 ? -7.293 14.542 6.455 1.00 95.00 93 GLU A N 1
ATOM 774 C CA . GLU A 1 93 ? -7.015 15.683 7.339 1.00 95.00 93 GLU A CA 1
ATOM 775 C C . GLU A 1 93 ? -8.212 16.644 7.479 1.00 95.00 93 GLU A C 1
ATOM 777 O O . GLU A 1 93 ? -8.301 17.340 8.490 1.00 95.00 93 GLU A O 1
ATOM 782 N N . ALA A 1 94 ? -9.138 16.666 6.509 1.00 95.81 94 ALA A N 1
ATOM 783 C CA . ALA A 1 94 ? -10.384 17.432 6.596 1.00 95.81 94 ALA A CA 1
ATOM 784 C C . ALA A 1 94 ? -11.408 16.810 7.566 1.00 95.81 94 ALA A C 1
ATOM 786 O O . ALA A 1 94 ? -12.263 17.516 8.095 1.00 95.81 94 ALA A O 1
ATOM 787 N N . ILE A 1 95 ? -11.321 15.498 7.809 1.00 93.88 95 ILE A N 1
ATOM 788 C CA . ILE A 1 95 ? -12.181 14.758 8.744 1.00 93.88 95 ILE A CA 1
ATOM 789 C C . ILE A 1 95 ? -11.545 14.747 10.137 1.00 93.88 95 ILE A C 1
ATOM 791 O O . ILE A 1 95 ? -12.201 15.041 11.135 1.00 93.88 95 ILE A O 1
ATOM 795 N N . ASP A 1 96 ? -10.258 14.405 10.209 1.00 94.12 96 ASP A N 1
ATOM 796 C CA . ASP A 1 96 ? -9.484 14.363 11.445 1.00 94.12 96 ASP A CA 1
ATOM 797 C C . ASP A 1 96 ? -8.034 14.773 11.169 1.00 94.12 96 ASP A C 1
ATOM 799 O O . ASP A 1 96 ? -7.184 13.964 10.784 1.00 94.12 96 ASP A O 1
ATOM 803 N N . SER A 1 97 ? -7.758 16.064 11.362 1.00 95.81 97 SER A N 1
ATOM 804 C CA . SER A 1 97 ? -6.450 16.664 11.076 1.00 95.81 97 SER A CA 1
ATOM 805 C C . SER A 1 97 ? -5.318 16.046 11.898 1.00 95.81 97 SER A C 1
ATOM 807 O O . SER A 1 97 ? -4.205 15.894 11.399 1.00 95.81 97 SER A O 1
ATOM 809 N N . GLU A 1 98 ? -5.594 15.666 13.146 1.00 94.62 98 GLU A N 1
ATOM 810 C CA . GLU A 1 98 ? -4.603 15.081 14.051 1.00 94.62 98 GLU A CA 1
ATOM 811 C C . GLU A 1 98 ? -4.173 13.696 13.552 1.00 94.62 98 GLU A C 1
ATOM 813 O O . GLU A 1 98 ? -2.985 13.459 13.325 1.00 94.62 98 GLU A O 1
ATOM 818 N N . ILE A 1 99 ? -5.140 12.803 13.309 1.00 91.00 99 ILE A N 1
ATOM 819 C CA . ILE A 1 99 ? -4.859 11.441 12.838 1.00 91.00 99 ILE A CA 1
ATOM 820 C C . ILE A 1 99 ? -4.289 11.467 11.418 1.00 91.00 99 ILE A C 1
ATOM 822 O O . ILE A 1 99 ? -3.304 10.780 11.149 1.00 91.00 99 ILE A O 1
ATOM 826 N N . GLY A 1 100 ? -4.872 12.271 10.523 1.00 91.06 100 GLY A N 1
ATOM 827 C CA . GLY A 1 100 ? -4.426 12.390 9.135 1.00 91.06 100 GLY A CA 1
ATOM 828 C C . GLY A 1 100 ? -2.962 12.822 9.035 1.00 91.06 100 GLY A C 1
ATOM 829 O O . GLY A 1 100 ? -2.166 12.135 8.396 1.00 91.06 100 GLY A O 1
ATOM 830 N N . LYS A 1 101 ? -2.572 13.896 9.741 1.00 92.00 101 LYS A N 1
ATOM 831 C CA . LYS A 1 101 ? -1.181 14.383 9.757 1.00 92.00 101 LYS A CA 1
ATOM 832 C C . LYS A 1 101 ? -0.228 13.393 10.416 1.00 92.00 101 LYS A C 1
ATOM 834 O O . LYS A 1 101 ? 0.859 13.166 9.889 1.00 92.00 101 LYS A O 1
ATOM 839 N N . ALA A 1 102 ? -0.620 12.793 11.541 1.00 89.50 102 ALA A N 1
ATOM 840 C CA . ALA A 1 102 ? 0.222 11.825 12.238 1.00 89.50 102 ALA A CA 1
ATOM 841 C C . ALA A 1 102 ? 0.492 10.585 11.369 1.00 89.50 102 ALA A C 1
ATOM 843 O O . ALA A 1 102 ? 1.647 10.194 11.195 1.00 89.50 102 ALA A O 1
ATOM 844 N N . ALA A 1 103 ? -0.554 10.001 10.778 1.00 89.12 103 ALA A N 1
ATOM 845 C CA . ALA A 1 103 ? -0.436 8.841 9.900 1.00 89.12 103 ALA A CA 1
ATOM 846 C C . ALA A 1 103 ? 0.337 9.171 8.615 1.00 89.12 103 ALA A C 1
ATOM 848 O O . ALA A 1 103 ? 1.203 8.396 8.209 1.00 89.12 103 ALA A O 1
ATOM 849 N N . ARG A 1 104 ? 0.097 10.344 8.012 1.00 90.56 104 ARG A N 1
ATOM 850 C CA . ARG A 1 104 ? 0.849 10.797 6.835 1.00 90.56 104 ARG A CA 1
ATOM 851 C C . ARG A 1 104 ? 2.332 10.978 7.145 1.00 90.56 104 ARG A C 1
ATOM 853 O O . ARG A 1 104 ? 3.161 10.472 6.401 1.00 90.56 104 ARG A O 1
ATOM 860 N N . GLY A 1 105 ? 2.669 11.594 8.277 1.00 88.25 105 GLY A N 1
ATOM 861 C CA . GLY A 1 105 ? 4.060 11.743 8.707 1.00 88.25 105 GLY A CA 1
ATOM 862 C C . GLY A 1 105 ? 4.752 10.404 8.992 1.00 88.25 105 GLY A C 1
ATOM 863 O O . GLY A 1 105 ? 5.959 10.280 8.799 1.00 88.25 105 GLY A O 1
ATOM 864 N N . VAL A 1 106 ? 4.014 9.375 9.430 1.00 87.50 106 VAL A N 1
ATOM 865 C CA . VAL A 1 106 ? 4.551 8.005 9.516 1.00 87.50 106 VAL A CA 1
ATOM 866 C C . VAL A 1 106 ? 4.823 7.452 8.120 1.00 87.50 106 VAL A C 1
ATOM 868 O O . VAL A 1 106 ? 5.920 6.945 7.897 1.00 87.50 106 VAL A O 1
ATOM 871 N N . LEU A 1 107 ? 3.877 7.572 7.187 1.00 88.81 107 LEU A N 1
ATOM 872 C CA . LEU A 1 107 ? 4.039 7.086 5.816 1.00 88.81 107 LEU A CA 1
ATOM 873 C C . LEU A 1 107 ? 5.220 7.756 5.100 1.00 88.81 107 LEU A C 1
ATOM 875 O O . LEU A 1 107 ? 6.040 7.065 4.508 1.00 88.81 107 LEU A O 1
ATOM 879 N N . GLU A 1 108 ? 5.370 9.075 5.232 1.00 89.62 108 GLU A N 1
ATOM 880 C CA . GLU A 1 108 ? 6.462 9.857 4.629 1.00 89.62 108 GLU A CA 1
ATOM 881 C C . GLU A 1 108 ? 7.857 9.397 5.085 1.00 89.62 108 GLU A C 1
ATOM 883 O O . GLU A 1 108 ? 8.832 9.521 4.347 1.00 89.62 108 GLU A O 1
ATOM 888 N N . ARG A 1 109 ? 7.969 8.784 6.271 1.00 86.38 109 ARG A N 1
ATOM 889 C CA . ARG A 1 109 ? 9.225 8.176 6.744 1.00 86.38 109 ARG A CA 1
ATOM 890 C C . ARG A 1 109 ? 9.499 6.787 6.150 1.00 86.38 109 ARG A C 1
ATOM 892 O O . ARG A 1 109 ? 10.646 6.337 6.206 1.00 86.38 109 ARG A O 1
ATOM 899 N N . HIS A 1 110 ? 8.492 6.131 5.573 1.00 85.06 110 HIS A N 1
ATOM 900 C CA . HIS A 1 110 ? 8.513 4.729 5.132 1.00 85.06 110 HIS A CA 1
ATOM 901 C C . HIS A 1 110 ? 8.161 4.545 3.644 1.00 85.06 110 HIS A C 1
ATOM 903 O O . HIS A 1 110 ? 7.653 3.497 3.262 1.00 85.06 110 HIS A O 1
ATOM 909 N N . LEU A 1 111 ? 8.471 5.524 2.787 1.00 88.94 111 LEU A N 1
ATOM 910 C CA . LEU A 1 111 ? 8.184 5.504 1.341 1.00 88.94 111 LEU A CA 1
ATOM 911 C C . LEU A 1 111 ? 9.117 4.570 0.539 1.00 88.94 111 LEU A C 1
ATOM 913 O O . LEU A 1 111 ? 9.725 4.975 -0.453 1.00 88.94 111 LEU A O 1
ATOM 917 N N . TRP A 1 112 ? 9.315 3.335 1.000 1.00 89.88 112 TRP A N 1
ATOM 918 C CA . TRP A 1 112 ? 10.284 2.408 0.406 1.00 89.88 112 TRP A CA 1
ATOM 919 C C . TRP A 1 112 ? 9.816 1.905 -0.961 1.00 89.88 112 TRP A C 1
ATOM 921 O O . TRP A 1 112 ? 10.631 1.810 -1.874 1.00 89.88 112 TRP A O 1
ATOM 931 N N . TYR A 1 113 ? 8.517 1.641 -1.144 1.00 91.38 113 TYR A N 1
ATOM 932 C CA . TYR A 1 113 ? 7.979 1.207 -2.442 1.00 91.38 113 TYR A CA 1
ATOM 933 C C . TYR A 1 113 ? 7.943 2.326 -3.489 1.00 91.38 113 TYR A C 1
ATOM 935 O O . TYR A 1 113 ? 7.863 2.040 -4.675 1.00 91.38 113 TYR A O 1
ATOM 943 N N . LEU A 1 114 ? 8.083 3.586 -3.064 1.00 92.94 114 LEU A N 1
ATOM 944 C CA . LEU A 1 114 ? 8.290 4.734 -3.952 1.00 92.94 114 LEU A CA 1
ATOM 945 C C . LEU A 1 114 ? 9.781 5.043 -4.183 1.00 92.94 114 LEU A C 1
ATOM 947 O O . LEU A 1 114 ? 10.123 6.086 -4.731 1.00 92.94 114 LEU A O 1
ATOM 951 N N . SER A 1 115 ? 10.698 4.175 -3.744 1.00 92.75 115 SER A N 1
ATOM 952 C CA . SER A 1 115 ? 12.107 4.295 -4.134 1.00 92.75 115 SER A CA 1
ATOM 953 C C . SER A 1 115 ? 12.274 4.154 -5.646 1.00 92.75 115 SER A C 1
ATOM 955 O O . SER A 1 115 ? 11.474 3.502 -6.318 1.00 92.75 115 SER A O 1
ATOM 957 N N . ASN A 1 116 ? 13.364 4.712 -6.171 1.00 91.75 116 ASN A N 1
ATOM 958 C CA . ASN A 1 116 ? 13.658 4.643 -7.599 1.00 91.75 116 ASN A CA 1
ATOM 959 C C . ASN A 1 116 ? 13.985 3.236 -8.107 1.00 91.75 116 ASN A C 1
ATOM 961 O O . ASN A 1 116 ? 14.027 3.034 -9.312 1.00 91.75 116 ASN A O 1
ATOM 965 N N . GLU A 1 117 ? 14.186 2.265 -7.219 1.00 92.50 117 GLU A N 1
ATOM 966 C CA . GLU A 1 117 ? 14.314 0.851 -7.575 1.00 92.50 117 GLU A CA 1
ATOM 967 C C . GLU A 1 117 ? 12.940 0.156 -7.462 1.00 92.50 117 GLU A C 1
ATOM 969 O O . GLU A 1 117 ? 12.454 -0.410 -8.442 1.00 92.50 117 GLU A O 1
ATOM 974 N N . LEU A 1 118 ? 12.255 0.237 -6.313 1.00 92.81 118 LEU A N 1
ATOM 975 C CA . LEU A 1 118 ? 11.029 -0.543 -6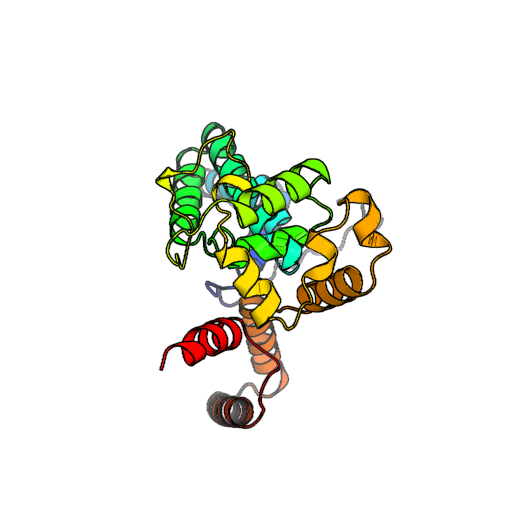.060 1.00 92.81 118 LEU A CA 1
ATOM 976 C C . LEU A 1 118 ? 9.769 -0.024 -6.764 1.00 92.81 118 LEU A C 1
ATOM 978 O O . LEU A 1 118 ? 8.799 -0.776 -6.872 1.00 92.81 118 LEU A O 1
ATOM 982 N N . VAL A 1 119 ? 9.776 1.203 -7.295 1.00 94.69 119 VAL A N 1
ATOM 983 C CA . VAL A 1 119 ? 8.667 1.702 -8.126 1.00 94.69 119 VAL A CA 1
ATOM 984 C C . VAL A 1 119 ? 8.437 0.823 -9.369 1.00 94.69 119 VAL A C 1
ATOM 986 O O . VAL A 1 119 ? 7.318 0.768 -9.874 1.00 94.69 119 VAL A O 1
ATOM 989 N N . ALA A 1 120 ? 9.446 0.042 -9.788 1.00 95.00 120 ALA A N 1
ATOM 990 C CA . ALA A 1 120 ? 9.360 -0.946 -10.869 1.00 95.00 120 ALA A CA 1
ATOM 991 C C . ALA A 1 120 ? 8.220 -1.956 -10.685 1.00 95.00 120 ALA A C 1
ATOM 993 O O . ALA A 1 120 ? 7.632 -2.408 -11.664 1.00 95.00 120 ALA A O 1
ATOM 994 N N . LEU A 1 121 ? 7.884 -2.301 -9.435 1.00 95.25 121 LEU A N 1
ATOM 995 C CA . LEU A 1 121 ? 6.835 -3.280 -9.138 1.00 95.25 121 LEU A CA 1
ATOM 996 C C . LEU A 1 121 ? 5.473 -2.851 -9.709 1.00 95.25 121 LEU A C 1
ATOM 998 O O . LEU A 1 121 ? 4.681 -3.706 -10.104 1.00 95.25 121 LEU A O 1
ATOM 1002 N N . ALA A 1 122 ? 5.233 -1.539 -9.825 1.00 95.94 122 ALA A N 1
ATOM 1003 C CA . ALA A 1 122 ? 3.991 -0.986 -10.357 1.00 95.94 122 ALA A CA 1
ATOM 1004 C C . ALA A 1 122 ? 3.756 -1.306 -11.841 1.00 95.94 122 ALA A C 1
ATOM 1006 O O . ALA A 1 122 ? 2.605 -1.289 -12.271 1.00 95.94 122 ALA A O 1
ATOM 1007 N N . LEU A 1 123 ? 4.797 -1.653 -12.612 1.00 96.00 123 LEU A N 1
ATOM 1008 C CA . LEU A 1 123 ? 4.655 -2.078 -14.014 1.00 96.00 123 LEU A CA 1
ATOM 1009 C C . LEU A 1 123 ? 3.768 -3.325 -14.169 1.00 96.00 123 LEU A C 1
ATOM 1011 O O . LEU A 1 123 ? 3.146 -3.533 -15.213 1.00 96.00 123 LEU A O 1
ATOM 1015 N N . PHE A 1 124 ? 3.689 -4.144 -13.119 1.00 95.62 124 PHE A N 1
ATOM 1016 C CA . PHE A 1 124 ? 2.900 -5.375 -13.077 1.00 95.62 124 PHE A CA 1
ATOM 1017 C C . PHE A 1 124 ? 1.541 -5.196 -12.382 1.00 95.62 124 PHE A C 1
ATOM 1019 O O . PHE A 1 124 ? 0.828 -6.177 -12.171 1.00 95.62 124 PHE A O 1
ATOM 1026 N N . SER A 1 125 ? 1.188 -3.967 -11.986 1.00 94.56 125 SER A N 1
ATOM 1027 C CA . SER A 1 125 ? -0.090 -3.659 -11.344 1.00 94.56 125 SER A CA 1
ATOM 1028 C C . SER A 1 125 ? -1.189 -3.438 -12.379 1.00 94.56 125 SER A C 1
ATOM 1030 O O . SER A 1 125 ? -1.033 -2.658 -13.316 1.00 94.56 125 SER A O 1
ATOM 1032 N N . GLU A 1 126 ? -2.350 -4.045 -12.141 1.00 92.19 126 GLU A N 1
ATOM 1033 C CA . GLU A 1 126 ? -3.579 -3.793 -12.912 1.00 92.19 126 GLU A CA 1
ATOM 1034 C C . GLU A 1 126 ? -4.206 -2.426 -12.608 1.00 92.19 126 GLU A C 1
ATOM 1036 O O . GLU A 1 126 ? -5.106 -1.972 -13.307 1.00 92.19 126 GLU A O 1
ATOM 1041 N N . LYS A 1 127 ? -3.777 -1.764 -11.526 1.00 92.56 127 LYS A N 1
ATOM 1042 C CA . LYS A 1 127 ? -4.296 -0.442 -11.142 1.00 92.56 127 LYS A CA 1
ATOM 1043 C C . LYS A 1 127 ? -3.661 0.688 -11.940 1.00 92.56 127 LYS A C 1
ATOM 1045 O O . LYS A 1 127 ? -4.148 1.816 -11.867 1.00 92.56 127 LYS A O 1
ATOM 1050 N N . LEU A 1 128 ? -2.552 0.408 -12.614 1.00 93.44 128 LEU A N 1
ATOM 1051 C CA . LEU A 1 128 ? -1.809 1.387 -13.381 1.00 93.44 128 LEU A CA 1
ATOM 1052 C C . LEU A 1 128 ? -2.322 1.388 -14.822 1.00 93.44 128 LEU A C 1
ATOM 1054 O O . LEU A 1 128 ? -2.404 0.333 -15.448 1.00 93.44 128 LEU A O 1
ATOM 1058 N N . SER A 1 129 ? -2.674 2.566 -15.337 1.00 94.00 129 SER A N 1
ATOM 1059 C CA . SER A 1 129 ? -3.133 2.691 -16.720 1.00 94.00 129 SER A CA 1
ATOM 1060 C C . SER A 1 129 ? -1.993 2.426 -17.708 1.00 94.00 129 SER A C 1
ATOM 1062 O O . SER A 1 129 ? -0.820 2.617 -17.383 1.00 94.00 129 SER A O 1
ATOM 1064 N N . GLU A 1 130 ? -2.329 2.039 -18.938 1.00 92.81 130 GLU A N 1
ATOM 1065 C CA . GLU A 1 130 ? -1.324 1.825 -19.988 1.00 92.81 130 GLU A CA 1
ATOM 1066 C C . GLU A 1 130 ? -0.521 3.099 -20.297 1.00 92.81 130 GLU A C 1
ATOM 1068 O O . GLU A 1 130 ? 0.684 3.022 -20.538 1.00 92.81 130 GLU A O 1
ATOM 1073 N N . SER A 1 131 ? -1.148 4.278 -20.190 1.00 94.19 131 SER A N 1
ATOM 1074 C CA . SER A 1 131 ? -0.461 5.569 -20.307 1.00 94.19 131 SER A CA 1
ATOM 1075 C C . SER A 1 131 ? 0.509 5.832 -19.155 1.00 94.19 131 SER A C 1
ATOM 1077 O O . SER A 1 131 ? 1.606 6.336 -19.385 1.00 94.19 131 SER A O 1
ATOM 1079 N N . ASP A 1 132 ? 0.146 5.468 -17.920 1.00 94.38 132 ASP A N 1
ATOM 1080 C CA . ASP A 1 132 ? 1.041 5.633 -16.770 1.00 94.38 132 ASP A CA 1
ATOM 1081 C C . ASP A 1 132 ? 2.236 4.673 -16.859 1.00 94.38 132 ASP A C 1
ATOM 1083 O O . ASP A 1 132 ? 3.367 5.070 -16.576 1.00 94.38 132 ASP A O 1
ATOM 1087 N N . LYS A 1 133 ? 2.013 3.420 -17.291 1.00 95.38 133 LYS A N 1
ATOM 1088 C CA . LYS A 1 133 ? 3.098 2.463 -17.569 1.00 95.38 133 LYS A CA 1
ATOM 1089 C C . LYS A 1 133 ? 4.052 3.025 -18.621 1.00 95.38 133 LYS A C 1
ATOM 1091 O O . LYS A 1 133 ? 5.263 3.005 -18.414 1.00 95.38 133 LYS A O 1
ATOM 1096 N N . GLN A 1 134 ? 3.517 3.586 -19.705 1.00 94.56 134 GLN A N 1
ATOM 1097 C CA . GLN A 1 134 ? 4.324 4.181 -20.767 1.00 94.56 134 GLN A CA 1
ATOM 1098 C C . GLN A 1 134 ? 5.154 5.371 -20.261 1.00 94.56 134 GLN A C 1
ATOM 1100 O O . GLN A 1 134 ? 6.343 5.453 -20.568 1.00 94.56 134 GLN A O 1
ATOM 1105 N N . ALA A 1 135 ? 4.569 6.252 -19.442 1.00 94.44 135 ALA A N 1
ATOM 1106 C CA . ALA A 1 135 ? 5.283 7.375 -18.832 1.00 94.44 135 ALA A CA 1
ATOM 1107 C C . ALA A 1 135 ? 6.444 6.899 -17.941 1.00 94.44 135 ALA A C 1
ATOM 1109 O O . ALA A 1 135 ? 7.557 7.421 -18.028 1.00 94.44 135 ALA A O 1
ATOM 1110 N N . ILE A 1 136 ? 6.217 5.851 -17.139 1.00 94.62 136 ILE A N 1
ATOM 1111 C CA . ILE A 1 136 ? 7.267 5.218 -16.334 1.00 94.62 136 ILE A CA 1
ATOM 1112 C C . ILE A 1 136 ? 8.412 4.723 -17.235 1.00 94.62 136 ILE A C 1
ATOM 1114 O O . ILE A 1 136 ? 9.565 5.062 -16.978 1.00 94.62 136 ILE A O 1
ATOM 1118 N N . VAL A 1 137 ? 8.128 3.977 -18.307 1.00 93.44 137 VAL A N 1
ATOM 1119 C CA . VAL A 1 137 ? 9.170 3.444 -19.209 1.00 93.44 137 VAL A CA 1
ATOM 1120 C C . VAL A 1 137 ? 9.963 4.560 -19.894 1.00 93.44 137 VAL A C 1
ATOM 1122 O O . VAL A 1 137 ? 11.193 4.531 -19.907 1.00 93.44 137 VAL A O 1
ATOM 1125 N N . GLN A 1 138 ? 9.287 5.594 -20.398 1.00 92.25 138 GLN A N 1
ATOM 1126 C CA . GLN A 1 138 ? 9.954 6.752 -21.005 1.00 92.25 138 GLN A CA 1
ATOM 1127 C C . GLN A 1 138 ? 10.903 7.444 -20.017 1.00 92.25 138 GLN A C 1
ATOM 1129 O O . GLN A 1 138 ? 12.023 7.831 -20.374 1.00 92.25 138 GLN A O 1
ATOM 1134 N N . LYS A 1 139 ? 10.484 7.556 -18.752 1.00 92.19 139 LYS A N 1
ATOM 1135 C CA . LYS A 1 139 ? 11.305 8.140 -17.694 1.00 92.19 139 LYS A CA 1
ATOM 1136 C C . LYS A 1 139 ? 12.522 7.282 -17.355 1.00 92.19 139 LYS A C 1
ATOM 1138 O O . LYS A 1 139 ? 13.597 7.846 -17.142 1.00 92.19 139 LYS A O 1
ATOM 1143 N N . MET A 1 140 ? 12.384 5.951 -17.361 1.00 90.81 140 MET A N 1
ATOM 1144 C CA . MET A 1 140 ? 13.511 5.037 -17.133 1.00 90.81 140 MET A CA 1
ATOM 1145 C C . MET A 1 140 ? 14.646 5.284 -18.121 1.00 90.81 140 MET A C 1
ATOM 1147 O O . MET A 1 140 ? 15.795 5.287 -17.708 1.00 90.81 140 MET A O 1
ATOM 1151 N N . ASN A 1 141 ? 14.347 5.571 -19.388 1.00 84.94 141 ASN A N 1
ATOM 1152 C CA . ASN A 1 141 ? 15.377 5.776 -20.410 1.00 84.94 141 ASN A CA 1
ATOM 1153 C C . ASN A 1 141 ? 16.117 7.121 -20.290 1.00 84.94 141 ASN A C 1
ATOM 1155 O O . ASN A 1 141 ? 17.179 7.293 -20.884 1.00 84.94 141 ASN A O 1
ATOM 1159 N N . SER A 1 142 ? 15.589 8.067 -19.509 1.00 78.94 142 SER A N 1
ATOM 1160 C CA . SER A 1 142 ? 16.011 9.473 -19.560 1.00 78.94 142 SER A CA 1
ATOM 1161 C C . SER A 1 142 ? 16.852 9.945 -18.364 1.00 78.94 142 SER A C 1
ATOM 1163 O O . SER A 1 142 ? 17.532 10.962 -18.480 1.00 78.94 142 SER A O 1
ATOM 1165 N N . ASP A 1 143 ? 16.809 9.267 -17.208 1.00 74.12 143 ASP A N 1
ATOM 1166 C CA . ASP A 1 143 ? 17.356 9.801 -15.945 1.00 74.12 143 ASP A CA 1
ATOM 1167 C C . ASP A 1 143 ? 18.345 8.847 -15.249 1.00 74.12 143 ASP A C 1
ATOM 1169 O O . ASP A 1 143 ? 17.952 7.813 -14.720 1.00 74.12 143 ASP A O 1
ATOM 1173 N N . GLY A 1 144 ? 19.627 9.213 -15.168 1.00 74.19 144 GLY A N 1
ATOM 1174 C CA . GLY A 1 144 ? 20.689 8.427 -14.516 1.00 74.19 144 GLY A CA 1
ATOM 1175 C C . GLY A 1 144 ? 20.756 8.526 -12.981 1.00 74.19 144 GLY A C 1
ATOM 1176 O O . GLY A 1 144 ? 21.799 8.224 -12.403 1.00 74.19 144 GLY A O 1
ATOM 1177 N N . GLY A 1 145 ? 19.696 8.995 -12.311 1.00 76.62 145 GLY A N 1
ATOM 1178 C CA . GLY A 1 145 ? 19.698 9.379 -10.893 1.00 76.62 145 GLY A CA 1
ATOM 1179 C C . GLY A 1 145 ? 20.330 8.399 -9.881 1.00 76.62 145 GLY A C 1
ATOM 1180 O O . GLY A 1 145 ? 20.307 7.175 -10.030 1.00 76.62 145 GLY A O 1
ATOM 1181 N N . ASN A 1 146 ? 20.845 8.959 -8.779 1.00 83.00 146 ASN A N 1
ATOM 1182 C CA . ASN A 1 146 ? 21.496 8.226 -7.684 1.00 83.00 146 ASN A CA 1
ATOM 1183 C C . ASN A 1 146 ? 20.550 7.261 -6.950 1.00 83.00 146 ASN A C 1
ATOM 1185 O O . ASN A 1 146 ? 19.341 7.481 -6.883 1.00 83.00 146 ASN A O 1
ATOM 1189 N N . ARG A 1 147 ? 21.099 6.200 -6.336 1.00 80.50 147 ARG A N 1
ATOM 1190 C CA . ARG A 1 147 ? 20.311 5.252 -5.525 1.00 80.50 147 ARG A CA 1
ATOM 1191 C C . ARG A 1 147 ? 19.614 5.968 -4.374 1.00 80.50 147 ARG A C 1
ATOM 1193 O O . ARG A 1 147 ? 20.266 6.690 -3.624 1.00 80.50 147 ARG A O 1
ATOM 1200 N N . SER A 1 148 ? 18.329 5.680 -4.176 1.00 84.25 148 SER A N 1
ATOM 1201 C CA . SER A 1 148 ? 17.614 6.091 -2.972 1.00 84.25 148 SER A CA 1
ATOM 1202 C C . SER A 1 148 ? 16.844 4.927 -2.368 1.00 84.25 148 SER A C 1
ATOM 1204 O O . SER A 1 148 ? 16.036 4.299 -3.038 1.00 84.25 148 SER A O 1
ATOM 1206 N N . VAL A 1 149 ? 17.050 4.663 -1.075 1.00 82.50 149 VAL A N 1
ATOM 1207 C CA . VAL A 1 149 ? 16.364 3.574 -0.348 1.00 82.50 149 VAL A CA 1
ATOM 1208 C C . VAL A 1 149 ? 14.868 3.870 -0.150 1.00 82.50 149 VAL A C 1
ATOM 1210 O O . VAL A 1 149 ? 14.062 2.963 0.044 1.00 82.50 149 VAL A O 1
ATOM 1213 N N . ARG A 1 150 ? 14.477 5.147 -0.201 1.00 85.81 150 ARG A N 1
ATOM 1214 C CA . ARG A 1 150 ? 13.087 5.608 -0.086 1.00 85.81 150 ARG A CA 1
ATOM 1215 C C . ARG A 1 150 ? 12.859 6.860 -0.923 1.00 85.81 150 ARG A C 1
ATOM 1217 O O . ARG A 1 150 ? 13.812 7.592 -1.185 1.00 85.81 150 ARG A O 1
ATOM 1224 N N . ALA A 1 151 ? 11.621 7.130 -1.321 1.00 88.56 151 ALA A N 1
ATOM 1225 C CA . ALA A 1 151 ? 11.303 8.402 -1.965 1.00 88.56 151 ALA A CA 1
ATOM 1226 C C . ALA A 1 151 ? 11.620 9.599 -1.060 1.00 88.56 151 ALA A C 1
ATOM 1228 O O . ALA A 1 151 ? 11.501 9.521 0.166 1.00 88.56 151 ALA A O 1
ATOM 1229 N N . ASP A 1 152 ? 11.955 10.721 -1.691 1.00 87.38 152 ASP A N 1
ATOM 1230 C CA . ASP A 1 152 ? 11.964 12.018 -1.028 1.00 87.38 152 ASP A CA 1
ATOM 1231 C C . ASP A 1 152 ? 10.523 12.508 -0.848 1.00 87.38 152 ASP A C 1
ATOM 1233 O O . ASP A 1 152 ? 9.801 12.744 -1.821 1.00 87.38 152 ASP A O 1
ATOM 1237 N N . SER A 1 153 ? 10.104 12.671 0.408 1.00 87.81 153 SER A N 1
ATOM 1238 C CA . SER A 1 153 ? 8.776 13.177 0.747 1.00 87.81 153 SER A CA 1
ATOM 1239 C C . SER A 1 153 ? 8.535 14.600 0.242 1.00 87.81 153 SER A C 1
ATOM 1241 O O . SER A 1 153 ? 7.382 14.969 0.051 1.00 87.81 153 SER A O 1
ATOM 1243 N N . ALA A 1 154 ? 9.587 15.391 -0.011 1.00 88.06 154 ALA A N 1
ATOM 1244 C CA . ALA A 1 154 ? 9.453 16.742 -0.556 1.00 88.06 154 ALA A CA 1
ATOM 1245 C C . ALA A 1 154 ? 8.870 16.759 -1.979 1.00 88.06 154 ALA A C 1
ATOM 1247 O O . ALA A 1 154 ? 8.287 17.760 -2.391 1.00 88.06 154 ALA A O 1
ATOM 1248 N N . LYS A 1 155 ? 8.977 15.646 -2.718 1.00 85.25 155 LYS A N 1
ATOM 1249 C CA . LYS A 1 155 ? 8.363 15.507 -4.043 1.00 85.25 155 LYS A CA 1
ATOM 1250 C C . LYS A 1 155 ? 6.842 15.342 -3.971 1.00 85.25 155 LYS A C 1
ATOM 1252 O O . LYS A 1 155 ? 6.157 15.620 -4.950 1.00 85.25 155 LYS A O 1
ATOM 1257 N N . LEU A 1 156 ? 6.297 14.878 -2.843 1.00 90.94 156 LEU A N 1
ATOM 1258 C CA . LEU A 1 156 ? 4.887 14.508 -2.745 1.00 90.94 156 LEU A CA 1
ATOM 1259 C C . LEU A 1 156 ? 3.964 15.730 -2.820 1.00 90.94 156 LEU A C 1
ATOM 1261 O O . LEU A 1 156 ? 3.997 16.628 -1.980 1.00 90.94 156 LEU A O 1
ATOM 1265 N N . THR A 1 157 ? 3.079 15.715 -3.813 1.00 91.44 157 THR A N 1
ATOM 1266 C CA . THR A 1 157 ? 2.019 16.706 -4.027 1.00 91.44 157 THR A CA 1
ATOM 1267 C C . THR A 1 157 ? 0.713 15.996 -4.395 1.00 91.44 157 THR A C 1
ATOM 1269 O O . THR A 1 157 ? 0.706 14.795 -4.659 1.00 91.44 157 THR A O 1
ATOM 1272 N N . SER A 1 158 ? -0.420 16.703 -4.410 1.00 85.94 158 SER A N 1
ATOM 1273 C CA . SER A 1 158 ? -1.714 16.096 -4.772 1.00 85.94 158 SER A CA 1
ATOM 1274 C C . SER A 1 158 ? -1.725 15.513 -6.194 1.00 85.94 158 SER A C 1
ATOM 1276 O O . SER A 1 158 ? -2.309 14.450 -6.420 1.00 85.94 158 SER A O 1
ATOM 1278 N N . GLU A 1 159 ? -1.004 16.153 -7.116 1.00 89.69 159 GLU A N 1
ATOM 1279 C CA . GLU A 1 159 ? -0.966 15.799 -8.541 1.00 89.69 159 GLU A CA 1
ATOM 1280 C C . GLU A 1 159 ? 0.172 14.837 -8.904 1.00 89.69 159 GLU A C 1
ATOM 1282 O O . GLU A 1 159 ? 0.273 14.412 -10.049 1.00 89.69 159 GLU A O 1
ATOM 1287 N N . ILE A 1 160 ? 1.027 14.452 -7.946 1.00 92.88 160 ILE A N 1
ATOM 1288 C CA . ILE A 1 160 ? 2.171 13.587 -8.251 1.00 92.88 160 ILE A CA 1
ATOM 1289 C C . ILE A 1 160 ? 1.722 12.215 -8.775 1.00 92.88 160 ILE A C 1
ATOM 1291 O O . ILE A 1 160 ? 0.775 11.604 -8.257 1.00 92.88 160 ILE A O 1
ATOM 1295 N N . THR A 1 161 ? 2.435 11.737 -9.789 1.00 93.81 161 THR A N 1
ATOM 1296 C CA . THR A 1 161 ? 2.324 10.401 -10.382 1.00 93.81 161 THR A CA 1
ATOM 1297 C C . THR A 1 161 ? 3.560 9.570 -10.035 1.00 93.81 161 THR A C 1
ATOM 1299 O O . THR A 1 161 ? 4.562 10.091 -9.538 1.00 93.81 161 THR A O 1
ATOM 1302 N N . LEU A 1 162 ? 3.507 8.257 -10.278 1.00 94.50 162 LEU A N 1
ATOM 1303 C CA . LEU A 1 162 ? 4.642 7.374 -9.987 1.00 94.50 162 LEU A CA 1
ATOM 1304 C C . LEU A 1 162 ? 5.891 7.709 -10.813 1.00 94.50 162 LEU A C 1
ATOM 1306 O O . LEU A 1 162 ? 7.000 7.504 -10.326 1.00 94.50 162 LEU A O 1
ATOM 1310 N N . GLU A 1 163 ? 5.716 8.292 -12.001 1.00 93.75 163 GLU A N 1
ATOM 1311 C CA . GLU A 1 163 ? 6.797 8.742 -12.886 1.00 93.75 163 GLU A CA 1
ATOM 1312 C C . GLU A 1 163 ? 7.826 9.632 -12.164 1.00 93.75 163 GLU A C 1
ATOM 1314 O O . GLU A 1 163 ? 9.027 9.520 -12.395 1.00 93.75 163 GLU A O 1
ATOM 1319 N N . ALA A 1 164 ? 7.389 10.466 -11.215 1.00 92.50 164 ALA A N 1
ATOM 1320 C CA . ALA A 1 164 ? 8.265 11.374 -10.470 1.00 92.50 164 ALA A CA 1
ATOM 1321 C C . ALA A 1 164 ? 9.335 10.668 -9.603 1.00 92.50 164 ALA A C 1
ATOM 1323 O O . ALA A 1 164 ? 10.288 11.308 -9.130 1.00 92.50 164 ALA A O 1
ATOM 1324 N N . PHE A 1 165 ? 9.172 9.362 -9.371 1.00 93.12 165 PHE A N 1
ATOM 1325 C CA . PHE A 1 165 ? 10.093 8.524 -8.603 1.00 93.12 165 PHE A CA 1
ATOM 1326 C C . PHE A 1 165 ? 10.977 7.628 -9.477 1.00 93.12 165 PHE A C 1
ATOM 1328 O O . PHE A 1 165 ? 11.887 6.993 -8.950 1.00 93.12 165 PHE A O 1
ATOM 1335 N N . VAL A 1 166 ? 10.729 7.577 -10.785 1.00 93.62 166 VAL A N 1
ATOM 1336 C CA . VAL A 1 166 ? 11.400 6.666 -11.716 1.00 93.62 166 VAL A CA 1
ATOM 1337 C C . VAL A 1 166 ? 12.742 7.235 -12.164 1.00 93.62 166 VAL A C 1
ATOM 1339 O O . VAL A 1 166 ? 12.853 8.423 -12.462 1.00 93.62 166 VAL A O 1
ATOM 1342 N N . THR A 1 167 ? 13.749 6.365 -12.241 1.00 92.69 167 THR A N 1
ATOM 1343 C CA . THR A 1 167 ? 15.053 6.644 -12.863 1.00 92.69 167 THR A CA 1
ATOM 1344 C C . THR A 1 167 ? 15.534 5.394 -13.616 1.00 92.69 167 THR A C 1
ATOM 1346 O O . THR A 1 167 ? 14.912 4.339 -13.526 1.00 92.69 167 THR A O 1
ATOM 1349 N N . GLN A 1 168 ? 16.676 5.442 -14.302 1.00 91.31 168 GLN A N 1
ATOM 1350 C CA . GLN A 1 168 ? 17.336 4.272 -14.906 1.00 91.31 168 GLN A CA 1
ATOM 1351 C C . GLN A 1 168 ? 17.562 3.139 -13.895 1.00 91.31 168 GLN A C 1
ATOM 1353 O O . GLN A 1 168 ? 17.601 1.965 -14.257 1.00 91.31 168 GLN A O 1
ATOM 1358 N N . ARG A 1 169 ? 17.666 3.458 -12.597 1.00 91.00 169 ARG A N 1
ATOM 1359 C CA . ARG A 1 169 ? 17.811 2.445 -11.543 1.00 91.00 169 ARG A CA 1
ATOM 1360 C C . ARG A 1 169 ? 16.573 1.579 -11.365 1.00 91.00 169 ARG A C 1
ATOM 1362 O O . ARG A 1 169 ? 16.701 0.504 -10.794 1.00 91.00 169 ARG A O 1
ATOM 1369 N N . THR A 1 170 ? 15.412 1.996 -11.857 1.00 91.94 170 THR A N 1
ATOM 1370 C CA . THR A 1 170 ? 14.187 1.197 -11.787 1.00 91.94 170 THR A CA 1
ATOM 1371 C C . THR A 1 170 ? 14.364 -0.159 -12.486 1.00 91.94 170 THR A C 1
ATOM 1373 O O . THR A 1 170 ? 13.875 -1.170 -11.982 1.00 91.94 170 THR A O 1
ATOM 1376 N N . LEU A 1 171 ? 15.192 -0.220 -13.537 1.00 91.69 171 LEU A N 1
ATOM 1377 C CA . LEU A 1 171 ? 15.578 -1.463 -14.217 1.00 91.69 171 LEU A CA 1
ATOM 1378 C C . LEU A 1 171 ? 16.302 -2.462 -13.300 1.00 91.69 171 LEU A C 1
ATOM 1380 O O . LEU A 1 171 ? 16.128 -3.667 -13.456 1.00 91.69 171 LEU A O 1
ATOM 1384 N N . LYS A 1 172 ? 17.043 -1.994 -12.282 1.00 91.31 172 LYS A N 1
ATOM 1385 C CA . LYS A 1 172 ? 17.776 -2.880 -11.356 1.00 91.31 172 LYS A CA 1
ATOM 1386 C C . LYS A 1 172 ? 16.863 -3.856 -10.627 1.00 91.31 172 LYS A C 1
ATOM 1388 O O . LYS A 1 172 ? 17.303 -4.951 -10.299 1.00 91.31 172 LYS A O 1
ATOM 1393 N N . THR A 1 173 ? 15.612 -3.481 -10.367 1.00 90.88 173 THR A N 1
ATOM 1394 C CA . THR A 1 173 ? 14.650 -4.386 -9.725 1.00 90.88 173 THR A CA 1
ATOM 1395 C C . THR A 1 173 ? 14.234 -5.514 -10.659 1.00 90.88 173 THR A C 1
ATOM 1397 O O . THR A 1 173 ? 14.056 -6.632 -10.188 1.00 90.88 173 THR A O 1
ATOM 1400 N N . LEU A 1 174 ? 14.112 -5.251 -11.965 1.00 92.75 174 LEU A N 1
ATOM 1401 C CA . LEU A 1 174 ? 13.828 -6.295 -12.949 1.00 92.75 174 LEU A CA 1
ATOM 1402 C C . LEU A 1 174 ? 15.006 -7.270 -13.027 1.00 92.75 174 LEU A C 1
ATOM 1404 O O . LEU A 1 174 ? 14.806 -8.467 -12.841 1.00 92.75 174 LEU A O 1
ATOM 1408 N N . SER A 1 175 ? 16.235 -6.756 -13.146 1.00 91.81 175 SER A N 1
ATOM 1409 C CA . SER A 1 175 ? 17.448 -7.585 -13.154 1.00 91.81 175 SER A CA 1
ATOM 1410 C C . SER A 1 175 ? 17.612 -8.402 -11.866 1.00 91.81 175 SER A C 1
ATOM 1412 O O . SER A 1 175 ? 17.917 -9.587 -11.921 1.00 91.81 175 SER A O 1
ATOM 1414 N N . ALA A 1 176 ? 17.359 -7.803 -10.696 1.00 90.25 176 ALA A N 1
ATOM 1415 C CA . ALA A 1 176 ? 17.467 -8.490 -9.404 1.00 90.25 176 ALA A CA 1
ATOM 1416 C C . ALA A 1 176 ? 16.413 -9.592 -9.201 1.00 90.25 176 ALA A C 1
ATOM 1418 O O . ALA A 1 176 ? 16.606 -10.481 -8.372 1.00 90.25 176 ALA A O 1
ATOM 1419 N N . LEU A 1 177 ? 15.292 -9.518 -9.921 1.00 89.94 177 LEU A N 1
ATOM 1420 C CA . LEU A 1 177 ? 14.229 -10.522 -9.914 1.00 89.94 177 LEU A CA 1
ATOM 1421 C C . LEU A 1 177 ? 14.340 -11.515 -11.079 1.00 89.94 177 LEU A C 1
ATOM 1423 O O . LEU A 1 177 ? 13.431 -12.329 -11.244 1.00 89.94 177 LEU A O 1
ATOM 1427 N N . ASP A 1 178 ? 15.421 -11.440 -11.863 1.00 92.38 178 ASP A N 1
ATOM 1428 C CA . ASP A 1 178 ? 15.629 -12.225 -13.086 1.00 92.38 178 ASP A CA 1
ATOM 1429 C C . ASP A 1 178 ? 14.461 -12.085 -14.082 1.00 92.38 178 ASP A C 1
ATOM 1431 O O . ASP A 1 178 ? 14.019 -13.033 -14.731 1.00 92.38 178 ASP A O 1
ATOM 1435 N N . ILE A 1 179 ? 13.904 -10.873 -14.165 1.00 93.88 179 ILE A N 1
ATOM 1436 C CA . ILE A 1 179 ? 12.846 -10.524 -15.109 1.00 93.88 179 ILE A CA 1
ATOM 1437 C C . ILE A 1 179 ? 13.500 -9.906 -16.337 1.00 93.88 179 ILE A C 1
ATOM 1439 O O . ILE A 1 179 ? 14.126 -8.849 -16.250 1.00 93.88 179 ILE A O 1
ATOM 1443 N N . LYS A 1 180 ? 13.308 -10.547 -17.490 1.00 93.50 180 LYS A N 1
ATOM 1444 C CA . LYS A 1 180 ? 13.717 -9.999 -18.785 1.00 93.50 180 LYS A CA 1
ATOM 1445 C C . LYS A 1 180 ? 12.932 -8.729 -19.091 1.00 93.50 180 LYS A C 1
ATOM 1447 O O . LYS A 1 180 ? 11.717 -8.698 -18.928 1.00 93.50 180 LYS A O 1
ATOM 1452 N N . ASP A 1 181 ? 13.627 -7.706 -19.559 1.00 91.56 181 ASP A N 1
ATOM 1453 C CA . ASP A 1 181 ? 13.118 -6.354 -19.797 1.00 91.56 181 ASP A CA 1
ATOM 1454 C C . ASP A 1 181 ? 12.810 -6.059 -21.277 1.00 91.56 181 ASP A C 1
ATOM 1456 O O . ASP A 1 181 ? 12.386 -4.954 -21.605 1.00 91.56 181 ASP A O 1
ATOM 1460 N N . SER A 1 182 ? 12.931 -7.060 -22.155 1.00 91.69 182 SER A N 1
ATOM 1461 C CA . SER A 1 182 ? 12.612 -6.998 -23.595 1.00 91.69 182 SER A CA 1
ATOM 1462 C C . SER A 1 182 ? 11.226 -6.402 -23.884 1.00 91.69 182 SER A C 1
ATOM 1464 O O . SER A 1 182 ? 11.037 -5.665 -24.850 1.00 91.69 182 SER A O 1
ATOM 1466 N N . PHE A 1 183 ? 10.247 -6.680 -23.018 1.00 94.00 183 PHE A N 1
ATOM 1467 C CA . PHE A 1 183 ? 8.883 -6.181 -23.156 1.00 94.00 183 PHE A CA 1
ATOM 1468 C C . PHE A 1 183 ? 8.784 -4.654 -23.014 1.00 94.00 183 PHE A C 1
ATOM 1470 O O . PHE A 1 183 ? 7.832 -4.072 -23.522 1.00 94.00 183 PHE A O 1
ATOM 1477 N N . LEU A 1 184 ? 9.755 -3.985 -22.378 1.00 93.62 184 LEU A N 1
ATOM 1478 C CA . LEU A 1 184 ? 9.753 -2.525 -22.218 1.00 93.62 184 LEU A CA 1
ATOM 1479 C C . LEU A 1 184 ? 9.892 -1.777 -23.552 1.00 93.62 184 LEU A C 1
ATOM 1481 O O . LEU A 1 184 ? 9.501 -0.614 -23.637 1.00 93.62 184 LEU A O 1
ATOM 1485 N N . GLU A 1 185 ? 10.426 -2.428 -24.587 1.00 92.00 185 GLU A N 1
ATOM 1486 C CA . GLU A 1 185 ? 10.530 -1.871 -25.942 1.00 92.00 185 GLU A CA 1
ATOM 1487 C C . GLU A 1 185 ? 9.213 -1.982 -26.728 1.00 92.00 185 GLU A C 1
ATOM 1489 O O . GLU A 1 185 ? 9.044 -1.337 -27.765 1.00 92.00 185 GLU A O 1
ATOM 1494 N N . LEU A 1 186 ? 8.268 -2.791 -26.237 1.00 93.69 186 LEU A N 1
ATOM 1495 C CA . LEU A 1 186 ? 6.981 -3.026 -26.876 1.00 93.69 186 LEU A CA 1
ATOM 1496 C C . LEU A 1 186 ? 5.923 -2.023 -26.391 1.00 93.69 186 LEU A C 1
ATOM 1498 O O . LEU A 1 186 ? 5.966 -1.582 -25.237 1.00 93.69 186 LEU A O 1
ATOM 1502 N N . PRO A 1 187 ? 4.921 -1.702 -27.231 1.00 92.81 187 PRO A N 1
ATOM 1503 C CA . PRO A 1 187 ? 3.736 -0.967 -26.804 1.00 92.81 187 PRO A CA 1
ATOM 1504 C C . PRO A 1 187 ? 3.065 -1.618 -25.585 1.00 92.81 187 PRO A C 1
ATOM 1506 O O . PRO A 1 187 ? 2.908 -2.841 -25.534 1.00 92.81 187 PRO A O 1
ATOM 1509 N N . THR A 1 188 ? 2.679 -0.808 -24.596 1.00 92.94 188 THR A N 1
ATOM 1510 C CA . THR A 1 188 ? 2.191 -1.282 -23.288 1.00 92.94 188 THR A CA 1
ATOM 1511 C C . THR A 1 188 ? 0.905 -2.110 -23.385 1.00 92.94 188 THR A C 1
ATOM 1513 O O . THR A 1 188 ? 0.730 -3.081 -22.649 1.00 92.94 188 THR A O 1
ATOM 1516 N N . ASP A 1 189 ? 0.066 -1.828 -24.382 1.00 91.94 189 ASP A N 1
ATOM 1517 C CA . ASP A 1 189 ? -1.142 -2.589 -24.713 1.00 91.94 189 ASP A CA 1
ATOM 1518 C C . ASP A 1 189 ? -0.868 -4.039 -25.153 1.00 91.94 189 ASP A C 1
ATOM 1520 O O . ASP A 1 189 ? -1.727 -4.900 -24.969 1.00 91.94 189 ASP A O 1
ATOM 1524 N N . THR A 1 190 ? 0.333 -4.337 -25.657 1.00 94.25 190 THR A N 1
ATOM 1525 C CA . THR A 1 190 ? 0.738 -5.693 -26.082 1.00 94.25 190 THR A CA 1
ATOM 1526 C C . THR A 1 190 ? 1.376 -6.530 -24.970 1.00 94.25 190 THR A C 1
ATOM 1528 O O . THR A 1 190 ? 1.611 -7.725 -25.146 1.00 94.25 190 THR A O 1
ATOM 1531 N N . TRP A 1 191 ? 1.655 -5.945 -23.800 1.00 95.12 191 TRP A N 1
ATOM 1532 C CA . TRP A 1 191 ? 2.406 -6.629 -22.739 1.00 95.12 191 TRP A CA 1
ATOM 1533 C C . TRP A 1 191 ? 1.694 -7.869 -22.198 1.00 95.12 191 TRP A C 1
ATOM 1535 O O . TRP A 1 191 ? 2.349 -8.839 -21.829 1.00 95.12 191 TRP A O 1
ATOM 1545 N N . ASN A 1 192 ? 0.359 -7.878 -22.175 1.00 93.44 192 ASN A N 1
ATOM 1546 C CA . ASN A 1 192 ? -0.400 -9.029 -21.678 1.00 93.44 192 ASN A CA 1
ATOM 1547 C C . ASN A 1 192 ? -0.287 -10.278 -22.569 1.00 93.44 192 ASN A C 1
ATOM 1549 O O . ASN A 1 192 ? -0.594 -11.367 -22.086 1.00 93.44 192 ASN A O 1
ATOM 1553 N N . ASP A 1 193 ? 0.196 -10.131 -23.805 1.00 94.12 193 ASP A N 1
ATOM 1554 C CA . ASP A 1 193 ? 0.474 -11.234 -24.730 1.00 94.12 193 ASP A CA 1
ATOM 1555 C C . ASP A 1 193 ? 1.969 -11.609 -24.763 1.00 94.12 193 ASP A C 1
ATOM 1557 O O . ASP A 1 193 ? 2.371 -12.527 -25.477 1.00 94.12 193 ASP A O 1
ATOM 1561 N N . ASN A 1 194 ? 2.813 -10.904 -24.001 1.00 95.50 194 ASN A N 1
ATOM 1562 C CA . ASN A 1 194 ? 4.251 -11.133 -23.955 1.00 95.50 194 ASN A CA 1
ATOM 1563 C C . ASN A 1 194 ? 4.632 -12.116 -22.833 1.00 95.50 194 ASN A C 1
ATOM 1565 O O . ASN A 1 194 ? 4.359 -11.883 -21.652 1.00 95.50 194 ASN A O 1
ATOM 1569 N N . ASP A 1 195 ? 5.331 -13.193 -23.196 1.00 95.12 195 ASP A N 1
ATOM 1570 C CA . ASP A 1 195 ? 5.735 -14.244 -22.255 1.00 95.12 195 ASP A CA 1
ATOM 1571 C C . ASP A 1 195 ? 6.661 -13.736 -21.137 1.00 95.12 195 ASP A C 1
ATOM 1573 O O . ASP A 1 195 ? 6.487 -14.120 -19.977 1.00 95.12 195 ASP A O 1
ATOM 1577 N N . ASP A 1 196 ? 7.614 -12.855 -21.452 1.00 94.25 196 ASP A N 1
ATOM 1578 C CA . ASP A 1 196 ? 8.564 -12.306 -20.476 1.00 94.25 196 ASP A CA 1
ATOM 1579 C C . ASP A 1 196 ? 7.834 -11.412 -19.451 1.00 94.25 196 ASP A C 1
ATOM 1581 O O . ASP A 1 196 ? 8.058 -11.528 -18.240 1.00 94.25 196 ASP A O 1
ATOM 1585 N N . TYR A 1 197 ? 6.874 -10.595 -19.905 1.00 95.69 197 TYR A N 1
ATOM 1586 C CA . TYR A 1 197 ? 6.013 -9.805 -19.021 1.00 95.69 197 TYR A CA 1
ATOM 1587 C C . TYR A 1 197 ? 5.156 -10.694 -18.114 1.00 95.69 197 TYR A C 1
ATOM 1589 O O . TYR A 1 197 ? 5.086 -10.464 -16.903 1.00 95.69 197 TYR A O 1
ATOM 1597 N N . LEU A 1 198 ? 4.523 -11.736 -18.664 1.00 95.31 198 LEU A N 1
ATOM 1598 C CA . LEU A 1 198 ? 3.700 -12.670 -17.889 1.00 95.31 198 LEU A CA 1
ATOM 1599 C C . LEU A 1 198 ? 4.528 -13.443 -16.852 1.00 95.31 198 LEU A C 1
ATOM 1601 O O . LEU A 1 198 ? 4.062 -13.667 -15.727 1.00 95.31 198 LEU A O 1
ATOM 1605 N N . GLN A 1 199 ? 5.764 -13.819 -17.183 1.00 93.88 199 GLN A N 1
ATOM 1606 C CA . GLN A 1 199 ? 6.703 -14.417 -16.231 1.00 93.88 199 GLN A CA 1
ATOM 1607 C C . GLN A 1 199 ? 7.068 -13.435 -15.114 1.00 93.88 199 GLN A C 1
ATOM 1609 O O . GLN A 1 199 ? 6.946 -13.787 -13.935 1.00 93.88 199 GLN A O 1
ATOM 1614 N N . GLY A 1 200 ? 7.414 -12.190 -15.455 1.00 94.75 200 GLY A N 1
ATOM 1615 C CA . GLY A 1 200 ? 7.706 -11.138 -14.478 1.00 94.75 200 GLY A CA 1
ATOM 1616 C C . GLY A 1 200 ? 6.527 -10.846 -13.549 1.00 94.75 200 GLY A C 1
ATOM 1617 O O . GLY A 1 200 ? 6.674 -10.824 -1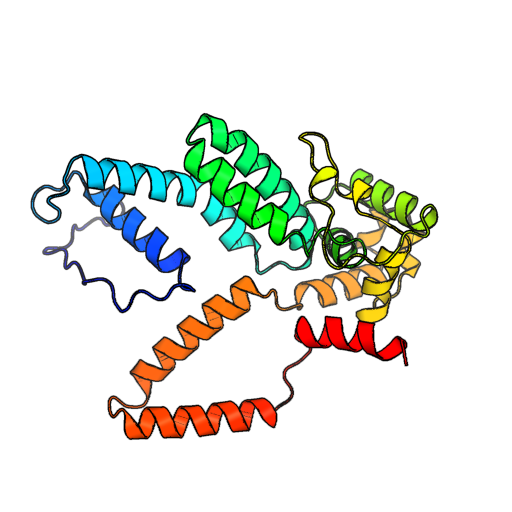2.325 1.00 94.75 200 GLY A O 1
ATOM 1618 N N . LYS A 1 201 ? 5.318 -10.753 -14.107 1.00 94.50 201 LYS A N 1
ATOM 1619 C CA . LYS A 1 201 ? 4.064 -10.580 -13.363 1.00 94.50 201 LYS A CA 1
ATOM 1620 C C . LYS A 1 201 ? 3.835 -11.711 -12.362 1.00 94.50 201 LYS A C 1
ATOM 1622 O O . LYS A 1 201 ? 3.479 -11.466 -11.208 1.00 94.50 201 LYS A O 1
ATOM 1627 N N . ASN A 1 202 ? 4.079 -12.955 -12.775 1.00 92.81 202 ASN A N 1
ATOM 1628 C CA . ASN A 1 202 ? 3.985 -14.123 -11.899 1.00 92.81 202 ASN A CA 1
ATOM 1629 C C . ASN A 1 202 ? 5.070 -14.140 -10.811 1.00 92.81 202 ASN A C 1
ATOM 1631 O O . ASN A 1 202 ? 4.778 -14.556 -9.688 1.00 92.81 202 ASN A O 1
ATOM 1635 N N . CYS A 1 203 ? 6.288 -13.688 -11.119 1.00 92.56 203 CYS A N 1
ATOM 1636 C CA . CYS A 1 203 ? 7.370 -13.524 -10.147 1.00 92.56 203 CYS A CA 1
ATOM 1637 C C . CYS A 1 203 ? 6.973 -12.505 -9.068 1.00 92.56 203 CYS A C 1
ATOM 1639 O O . CYS A 1 203 ? 6.911 -12.843 -7.884 1.00 92.56 203 CYS A O 1
ATOM 1641 N N . VAL A 1 204 ? 6.570 -11.298 -9.478 1.00 91.81 204 VAL A N 1
ATOM 1642 C CA . VAL A 1 204 ? 6.165 -10.224 -8.560 1.00 91.81 204 VAL A CA 1
ATOM 1643 C C . VAL A 1 204 ? 4.959 -10.626 -7.711 1.00 91.81 204 VAL A C 1
ATOM 1645 O O . VAL A 1 204 ? 4.937 -10.357 -6.512 1.00 91.81 204 VAL A O 1
ATOM 1648 N N . LYS A 1 205 ? 3.982 -11.343 -8.278 1.00 88.50 205 LYS A N 1
ATOM 1649 C CA . LYS A 1 205 ? 2.814 -11.846 -7.534 1.00 88.50 205 LYS A CA 1
ATOM 1650 C C . LYS A 1 205 ? 3.183 -12.789 -6.379 1.00 88.50 205 LYS A C 1
ATOM 1652 O O . LYS A 1 205 ? 2.423 -12.891 -5.419 1.00 88.50 205 LYS A O 1
ATOM 1657 N N . LYS A 1 206 ? 4.315 -13.492 -6.467 1.00 86.88 206 LYS A N 1
ATOM 1658 C CA . LYS A 1 206 ? 4.794 -14.421 -5.428 1.00 86.88 206 LYS A CA 1
ATOM 1659 C C . LYS A 1 206 ? 5.656 -13.739 -4.361 1.00 86.88 206 LYS A C 1
ATOM 1661 O O . LYS A 1 206 ? 5.957 -14.372 -3.348 1.00 86.88 206 LYS A O 1
ATOM 1666 N N . LEU A 1 207 ? 6.041 -12.474 -4.553 1.00 85.25 207 LEU A N 1
ATOM 1667 C CA . LEU A 1 207 ? 6.860 -11.746 -3.588 1.00 85.25 207 LEU A CA 1
ATOM 1668 C C . LEU A 1 207 ? 6.112 -11.544 -2.270 1.00 85.25 207 LEU A C 1
ATOM 1670 O O . LEU A 1 207 ? 4.984 -11.053 -2.229 1.00 85.25 207 LEU A O 1
ATOM 1674 N N . ARG A 1 208 ? 6.780 -11.883 -1.165 1.00 73.94 208 ARG A N 1
ATOM 1675 C CA . ARG A 1 208 ? 6.243 -11.669 0.181 1.00 73.94 208 ARG A CA 1
ATOM 1676 C C . ARG A 1 208 ? 6.468 -10.226 0.617 1.00 73.94 208 ARG A C 1
ATOM 1678 O O . ARG A 1 208 ? 7.606 -9.774 0.754 1.00 73.94 208 ARG A O 1
ATOM 1685 N N . VAL A 1 209 ? 5.374 -9.523 0.889 1.00 70.81 209 VAL A N 1
ATOM 1686 C CA . VAL A 1 209 ? 5.389 -8.145 1.388 1.00 70.81 209 VAL A CA 1
ATOM 1687 C C . VAL A 1 209 ? 5.449 -8.150 2.926 1.00 70.81 209 VAL A C 1
ATOM 1689 O O . VAL A 1 209 ? 4.953 -9.059 3.601 1.00 70.81 209 VAL A O 1
ATOM 1692 N N . VAL A 1 210 ? 6.176 -7.189 3.503 1.00 58.94 210 VAL A N 1
ATOM 1693 C CA . VAL A 1 210 ? 6.612 -7.220 4.913 1.00 58.94 210 VAL A CA 1
ATOM 1694 C C . VAL A 1 210 ? 5.472 -7.073 5.918 1.00 58.94 210 VAL A C 1
ATOM 1696 O O . VAL A 1 210 ? 5.570 -7.667 6.992 1.00 58.94 210 VAL A O 1
ATOM 1699 N N . ASN A 1 211 ? 4.416 -6.310 5.626 1.00 60.50 211 ASN A N 1
ATOM 1700 C CA . ASN A 1 211 ? 3.369 -6.070 6.618 1.00 60.50 211 ASN A CA 1
ATOM 1701 C C . ASN A 1 211 ? 2.442 -7.300 6.761 1.00 60.50 211 ASN A C 1
ATOM 1703 O O . ASN A 1 211 ? 2.186 -7.717 7.892 1.00 60.50 211 ASN A O 1
ATOM 1707 N N . ASP A 1 212 ? 2.100 -8.002 5.676 1.00 56.75 212 ASP A N 1
ATOM 1708 C CA . ASP A 1 212 ? 1.443 -9.321 5.724 1.00 56.75 212 ASP A CA 1
ATOM 1709 C C . ASP A 1 212 ? 2.328 -10.362 6.424 1.00 56.75 212 ASP A C 1
ATOM 1711 O O . ASP A 1 212 ? 1.862 -11.106 7.290 1.00 56.75 212 ASP A O 1
ATOM 1715 N N . THR A 1 213 ? 3.633 -10.367 6.132 1.00 52.38 213 THR A N 1
ATOM 1716 C CA . THR A 1 213 ? 4.582 -11.303 6.760 1.00 52.38 213 THR A CA 1
ATOM 1717 C C . THR A 1 213 ? 4.684 -11.088 8.277 1.00 52.38 213 THR A C 1
ATOM 1719 O O . THR A 1 213 ? 4.729 -12.061 9.035 1.00 52.38 213 THR A O 1
ATOM 1722 N N . ALA A 1 214 ? 4.690 -9.834 8.742 1.00 58.41 214 ALA A N 1
ATOM 1723 C CA . ALA A 1 214 ? 4.770 -9.505 10.162 1.00 58.41 214 ALA A CA 1
ATOM 1724 C C . ALA A 1 214 ? 3.492 -9.899 10.921 1.00 58.41 214 ALA A C 1
ATOM 1726 O O . ALA A 1 214 ? 3.577 -10.568 11.954 1.00 58.41 214 ALA A O 1
ATOM 1727 N N . GLU A 1 215 ? 2.307 -9.551 10.409 1.00 64.12 215 GLU A N 1
ATOM 1728 C CA . GLU A 1 215 ? 1.046 -9.896 11.078 1.00 64.12 215 GLU A CA 1
ATOM 1729 C C . GLU A 1 215 ? 0.767 -11.409 11.048 1.00 64.12 215 GLU A C 1
ATOM 1731 O O . GLU A 1 215 ? 0.372 -11.980 12.073 1.00 64.12 215 GLU A O 1
ATOM 1736 N N . ARG A 1 216 ? 1.035 -12.096 9.923 1.00 58.25 216 ARG A N 1
ATOM 1737 C CA . ARG A 1 216 ? 0.934 -13.567 9.849 1.00 58.25 216 ARG A CA 1
ATOM 1738 C C . ARG A 1 216 ? 1.944 -14.250 10.754 1.00 58.25 216 ARG A C 1
ATOM 1740 O O . ARG A 1 216 ? 1.595 -15.236 11.395 1.00 58.25 216 ARG A O 1
ATOM 1747 N N . GLY A 1 217 ? 3.162 -13.718 10.850 1.00 57.12 217 GLY A N 1
ATOM 1748 C CA . GLY A 1 217 ? 4.185 -14.214 11.766 1.00 57.12 217 GLY A CA 1
ATOM 1749 C C . GLY A 1 217 ? 3.720 -14.170 13.220 1.00 57.12 217 GLY A C 1
ATOM 1750 O O . GLY A 1 217 ? 3.834 -15.167 13.929 1.00 57.12 217 GLY A O 1
ATOM 1751 N N . VAL A 1 218 ? 3.118 -13.056 13.647 1.00 60.94 218 VAL A N 1
ATOM 1752 C CA . VAL A 1 218 ? 2.588 -12.903 15.012 1.00 60.94 218 VAL A CA 1
ATOM 1753 C C . VAL A 1 218 ? 1.370 -13.795 15.249 1.00 60.94 218 VAL A C 1
ATOM 1755 O O . VAL A 1 218 ? 1.284 -14.435 16.295 1.00 60.94 218 VAL A O 1
ATOM 1758 N N . LYS A 1 219 ? 0.444 -13.895 14.287 1.00 66.75 219 LYS A N 1
ATOM 1759 C CA . LYS A 1 219 ? -0.725 -14.780 14.403 1.00 66.75 219 LYS A CA 1
ATOM 1760 C C . LYS A 1 219 ? -0.322 -16.255 14.478 1.00 66.75 219 LYS A C 1
ATOM 1762 O O . LYS A 1 219 ? -0.806 -16.968 15.353 1.00 66.75 219 LYS A O 1
ATOM 1767 N N . LEU A 1 220 ? 0.593 -16.692 13.612 1.00 61.69 220 LEU A N 1
ATOM 1768 C CA . LEU A 1 220 ? 1.156 -18.040 13.647 1.00 61.69 220 LEU A CA 1
ATOM 1769 C C . LEU A 1 220 ? 1.805 -18.319 15.006 1.00 61.69 220 LEU A C 1
ATOM 1771 O O . LEU A 1 220 ? 1.572 -19.372 15.588 1.00 61.69 220 LEU A O 1
ATOM 1775 N N . PHE A 1 221 ? 2.575 -17.363 15.527 1.00 64.19 221 PHE A N 1
ATOM 1776 C CA . PHE A 1 221 ? 3.241 -17.481 16.821 1.00 64.19 221 PHE A CA 1
ATOM 1777 C C . PHE A 1 221 ? 2.255 -17.604 17.990 1.00 64.19 221 PHE A C 1
ATOM 1779 O O . PHE A 1 221 ? 2.444 -18.426 18.884 1.00 64.19 221 PHE A O 1
ATOM 1786 N N . GLU A 1 222 ? 1.177 -16.819 17.989 1.00 66.62 222 GLU A N 1
ATOM 1787 C CA . GLU A 1 222 ? 0.109 -16.944 18.983 1.00 66.62 222 GLU A CA 1
ATOM 1788 C C . GLU A 1 222 ? -0.606 -18.294 18.904 1.00 66.62 222 GLU A C 1
ATOM 1790 O O . GLU A 1 222 ? -0.793 -18.941 19.933 1.00 66.62 222 GLU A O 1
ATOM 1795 N N . ASP A 1 223 ? -0.987 -18.732 17.701 1.00 69.56 223 ASP A N 1
ATOM 1796 C CA . ASP A 1 223 ? -1.676 -20.008 17.515 1.00 69.56 223 ASP A CA 1
ATOM 1797 C C . ASP A 1 223 ? -0.779 -21.160 17.974 1.00 69.56 223 ASP A C 1
ATOM 1799 O O . ASP A 1 223 ? -1.190 -21.979 18.799 1.00 69.56 223 ASP A O 1
ATOM 1803 N N . TYR A 1 224 ? 0.490 -21.147 17.569 1.00 65.44 224 TYR A N 1
ATOM 1804 C CA . TYR A 1 224 ? 1.503 -22.102 18.010 1.00 65.44 224 TYR A CA 1
ATOM 1805 C C . TYR A 1 224 ? 1.638 -22.151 19.541 1.00 65.44 224 TYR A C 1
ATOM 1807 O O . TYR A 1 224 ? 1.592 -23.229 20.141 1.00 65.44 224 TYR A O 1
ATOM 1815 N N . ASN A 1 225 ? 1.693 -20.982 20.189 1.00 64.25 225 ASN A N 1
ATOM 1816 C CA . ASN A 1 225 ? 1.751 -20.849 21.648 1.00 64.25 225 ASN A CA 1
ATOM 1817 C C . ASN A 1 225 ? 0.513 -21.382 22.378 1.00 64.25 225 ASN A C 1
ATOM 1819 O O . ASN A 1 225 ? 0.585 -21.640 23.584 1.00 64.25 225 ASN A O 1
ATOM 1823 N N . THR A 1 226 ? -0.622 -21.507 21.693 1.00 67.56 226 THR A N 1
ATOM 1824 C CA . THR A 1 226 ? -1.857 -22.055 22.271 1.00 67.56 226 THR A CA 1
ATOM 1825 C C . THR A 1 226 ? -2.044 -23.547 22.012 1.00 67.56 226 THR A C 1
ATOM 1827 O O . THR A 1 226 ? -2.721 -24.201 22.804 1.00 67.56 226 THR A O 1
ATOM 1830 N N . ILE A 1 227 ? -1.439 -24.089 20.949 1.00 68.94 227 ILE A N 1
ATOM 1831 C CA . ILE A 1 227 ? -1.672 -25.465 20.486 1.00 68.94 227 ILE A CA 1
ATOM 1832 C C . ILE A 1 227 ? -0.787 -26.484 21.214 1.00 68.94 227 ILE A C 1
ATOM 1834 O O . ILE A 1 227 ? -1.279 -27.540 21.602 1.00 68.94 227 ILE A O 1
ATOM 1838 N N . LEU A 1 228 ? 0.506 -26.201 21.406 1.00 64.69 228 LEU A N 1
ATOM 1839 C CA . LEU A 1 228 ? 1.468 -27.251 21.778 1.00 64.69 228 LEU A CA 1
ATOM 1840 C C . LEU A 1 228 ? 1.610 -27.494 23.280 1.00 64.69 228 LEU A C 1
ATOM 1842 O O . LEU A 1 228 ? 1.709 -28.636 23.722 1.00 64.69 228 LEU A O 1
ATOM 1846 N N . THR A 1 229 ? 1.671 -26.436 24.086 1.00 67.56 229 TH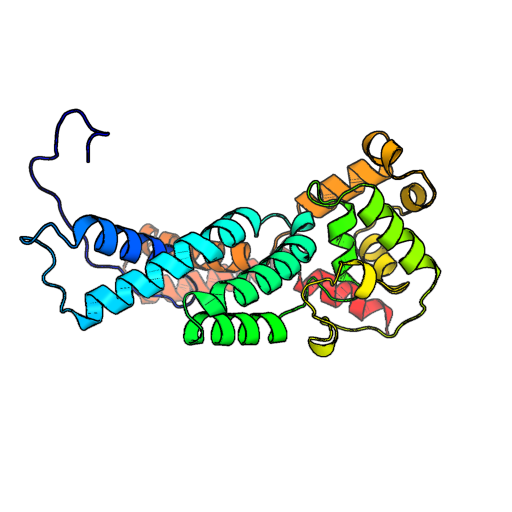R A N 1
ATOM 1847 C CA . THR A 1 229 ? 1.889 -26.570 25.531 1.00 67.56 229 THR A CA 1
ATOM 1848 C C . THR A 1 229 ? 1.512 -25.287 26.263 1.00 67.56 229 THR A C 1
ATOM 1850 O O . THR A 1 229 ? 1.706 -24.185 25.755 1.00 67.56 229 THR A O 1
ATOM 1853 N N . LYS A 1 230 ? 0.987 -25.418 27.485 1.00 71.62 230 LYS A N 1
ATOM 1854 C CA . LYS A 1 230 ? 0.746 -24.291 28.405 1.00 71.62 230 LYS A CA 1
ATOM 1855 C C . LYS A 1 230 ? 1.903 -24.066 29.388 1.00 71.62 230 LYS A C 1
ATOM 1857 O O . LYS A 1 230 ? 1.883 -23.077 30.107 1.00 71.62 230 LYS A O 1
ATOM 1862 N N . ASN A 1 231 ? 2.886 -24.968 29.417 1.00 78.25 231 ASN A N 1
ATOM 1863 C CA . ASN A 1 231 ? 4.083 -24.858 30.251 1.00 78.25 231 ASN A CA 1
ATOM 1864 C C . ASN A 1 231 ? 5.111 -23.918 29.586 1.00 78.25 231 ASN A C 1
ATOM 1866 O O . ASN A 1 231 ? 5.498 -24.159 28.442 1.00 78.25 231 ASN A O 1
ATOM 1870 N N . GLU A 1 232 ? 5.511 -22.865 30.306 1.00 73.88 232 GLU A N 1
ATOM 1871 C CA . GLU A 1 232 ? 6.445 -21.803 29.880 1.00 73.88 232 GLU A CA 1
ATOM 1872 C C . GLU A 1 232 ? 7.823 -22.337 29.467 1.00 73.88 232 GLU A C 1
ATOM 1874 O O . GLU A 1 232 ? 8.286 -22.027 28.372 1.00 73.88 232 GLU A O 1
ATOM 1879 N N . ASP A 1 233 ? 8.438 -23.210 30.267 1.00 76.19 233 ASP A N 1
ATOM 1880 C CA . ASP A 1 233 ? 9.788 -23.727 29.995 1.00 76.19 233 ASP A CA 1
ATOM 1881 C C . ASP A 1 233 ? 9.832 -24.523 28.685 1.00 76.19 233 ASP A C 1
ATOM 1883 O O . ASP A 1 233 ? 10.726 -24.365 27.850 1.00 76.19 233 ASP A O 1
ATOM 1887 N N . LYS A 1 234 ? 8.794 -25.334 28.446 1.00 72.69 234 LYS A N 1
ATOM 1888 C CA . LYS A 1 234 ? 8.630 -26.063 27.183 1.00 72.69 234 LYS A CA 1
ATOM 1889 C C . LYS A 1 234 ? 8.383 -25.123 26.005 1.00 72.69 234 LYS A C 1
ATOM 1891 O O . LYS A 1 234 ? 8.831 -25.442 24.908 1.00 72.69 234 LYS A O 1
ATOM 1896 N N . LYS A 1 235 ? 7.697 -23.987 26.204 1.00 72.50 235 LYS A N 1
ATOM 1897 C CA . LYS A 1 235 ? 7.531 -22.968 25.151 1.00 72.50 235 LYS A CA 1
ATOM 1898 C C . LYS A 1 235 ? 8.868 -22.350 24.787 1.00 72.50 235 LYS A C 1
ATOM 1900 O O . LYS A 1 235 ? 9.196 -22.327 23.608 1.00 72.50 235 LYS A O 1
ATOM 1905 N N . GLN A 1 236 ? 9.637 -21.891 25.774 1.00 70.88 236 GLN A N 1
ATOM 1906 C CA . GLN A 1 236 ? 10.939 -21.274 25.524 1.00 70.88 236 GLN A CA 1
ATOM 1907 C C . GLN A 1 236 ? 11.862 -22.239 24.777 1.00 70.88 236 GLN A C 1
ATOM 1909 O O . GLN A 1 236 ? 12.389 -21.879 23.728 1.00 70.88 236 GLN A O 1
ATOM 1914 N N . PHE A 1 237 ? 11.957 -23.497 25.218 1.00 77.50 237 PHE A N 1
ATOM 1915 C CA . PHE A 1 237 ? 12.745 -24.514 24.518 1.00 77.50 237 PHE A CA 1
ATOM 1916 C C . PHE A 1 237 ? 12.311 -24.705 23.054 1.00 77.50 237 PHE A C 1
ATOM 1918 O O . PHE A 1 237 ? 13.143 -24.715 22.149 1.00 77.50 237 PHE A O 1
ATOM 1925 N N . LEU A 1 238 ? 11.004 -24.792 22.796 1.00 70.62 238 LEU A N 1
ATOM 1926 C CA . LEU A 1 238 ? 10.458 -24.901 21.440 1.00 70.62 238 LEU A CA 1
ATOM 1927 C C . LEU A 1 238 ? 10.783 -23.687 20.563 1.00 70.62 238 LEU A C 1
ATOM 1929 O O . LEU A 1 238 ? 11.073 -23.856 19.381 1.00 70.62 238 LEU A O 1
ATOM 1933 N N . LEU A 1 239 ? 10.770 -22.478 21.128 1.00 70.75 239 LEU A N 1
ATOM 1934 C CA . LEU A 1 239 ? 11.152 -21.263 20.407 1.00 70.75 239 LEU A CA 1
ATOM 1935 C C . LEU A 1 239 ? 12.613 -21.297 19.973 1.00 70.75 239 LEU A C 1
ATOM 1937 O O . LEU A 1 239 ? 12.907 -20.967 18.826 1.00 70.75 239 LEU A O 1
ATOM 1941 N N . HIS A 1 240 ? 13.506 -21.756 20.851 1.00 71.06 240 HIS A N 1
ATOM 1942 C CA . HIS A 1 240 ? 14.908 -21.958 20.499 1.00 71.06 240 HIS A CA 1
ATOM 1943 C C . HIS A 1 240 ? 15.059 -22.964 19.349 1.00 71.06 240 HIS A C 1
ATOM 1945 O O . HIS A 1 240 ? 15.780 -22.689 18.396 1.00 71.06 240 HIS A O 1
ATOM 1951 N N . VAL A 1 241 ? 14.323 -24.080 19.373 1.00 76.00 241 VAL A N 1
ATOM 1952 C CA . VAL A 1 241 ? 14.362 -25.087 18.295 1.00 76.00 241 VAL A CA 1
ATOM 1953 C C . VAL A 1 241 ? 13.844 -24.532 16.962 1.00 76.00 241 VAL A C 1
ATOM 1955 O O . VAL A 1 241 ? 14.438 -24.795 15.918 1.00 76.00 241 VAL A O 1
ATOM 1958 N N . VAL A 1 242 ? 12.754 -23.757 16.971 1.00 67.75 242 VAL A N 1
ATOM 1959 C CA . VAL A 1 242 ? 12.189 -23.146 15.753 1.00 67.75 242 VAL A CA 1
ATOM 1960 C C . VAL A 1 242 ? 13.123 -22.085 15.171 1.00 67.75 242 VAL A C 1
ATOM 1962 O O . VAL A 1 242 ? 13.282 -22.024 13.953 1.00 67.75 242 VAL A O 1
ATOM 1965 N N . GLU A 1 243 ? 13.744 -21.262 16.015 1.00 70.38 243 GLU A N 1
ATOM 1966 C CA . GLU A 1 243 ? 14.700 -20.240 15.580 1.00 70.38 243 GLU A CA 1
ATOM 1967 C C . GLU A 1 243 ? 15.954 -20.874 14.965 1.00 70.38 243 GLU A C 1
ATOM 1969 O O . GLU A 1 243 ? 16.388 -20.462 13.890 1.00 70.38 243 GLU A O 1
ATOM 1974 N N . GLU A 1 244 ? 16.492 -21.928 15.582 1.00 74.62 244 GLU A N 1
ATOM 1975 C CA . GLU A 1 244 ? 17.603 -22.694 15.007 1.00 74.62 244 GLU A CA 1
ATOM 1976 C C . GLU A 1 244 ? 17.204 -23.359 13.682 1.00 74.62 244 GLU A C 1
ATOM 1978 O O . GLU A 1 244 ? 17.940 -23.276 12.702 1.00 74.62 244 GLU A O 1
ATOM 1983 N N . ASN A 1 245 ? 15.998 -23.928 13.588 1.00 73.56 245 ASN A N 1
ATOM 1984 C CA . ASN A 1 245 ? 15.497 -24.502 12.338 1.00 73.56 245 ASN A CA 1
ATOM 1985 C C . ASN A 1 245 ? 15.371 -23.443 11.224 1.00 73.56 245 ASN A C 1
ATOM 1987 O O . ASN A 1 245 ? 15.801 -23.689 10.102 1.00 73.56 245 ASN A O 1
ATOM 1991 N N . ARG A 1 246 ? 14.877 -22.235 11.532 1.00 63.41 246 ARG A N 1
ATOM 1992 C CA . ARG A 1 246 ? 14.799 -21.119 10.568 1.00 63.41 246 ARG A CA 1
ATOM 1993 C C . ARG A 1 246 ? 16.159 -20.652 10.060 1.00 63.41 246 ARG A C 1
ATOM 1995 O O . ARG A 1 246 ? 16.242 -20.189 8.930 1.00 63.41 246 ARG A O 1
ATOM 2002 N N . LYS A 1 247 ? 17.212 -20.748 10.873 1.00 67.31 247 LYS A N 1
ATOM 2003 C CA . LYS A 1 247 ? 18.582 -20.448 10.427 1.00 67.31 247 LYS A CA 1
ATOM 2004 C C . LYS A 1 247 ? 19.124 -21.520 9.478 1.00 67.31 247 LYS A C 1
ATOM 2006 O O . LYS A 1 247 ? 19.953 -21.208 8.632 1.00 67.31 247 LYS A O 1
ATOM 2011 N N . ILE A 1 248 ? 18.667 -22.764 9.632 1.00 72.38 248 ILE A N 1
ATOM 2012 C CA . ILE A 1 248 ? 19.112 -23.924 8.846 1.00 72.38 248 ILE A CA 1
ATOM 2013 C C . ILE A 1 248 ? 18.320 -24.052 7.535 1.00 72.38 248 ILE A C 1
ATOM 2015 O O . ILE A 1 248 ? 18.880 -24.427 6.507 1.00 72.38 248 ILE A O 1
ATOM 2019 N N . VAL A 1 249 ? 17.023 -23.738 7.551 1.00 55.91 249 VAL A N 1
ATOM 2020 C CA . VAL A 1 249 ? 16.134 -23.831 6.388 1.00 55.91 249 VAL A CA 1
ATOM 2021 C C . VAL A 1 249 ? 16.040 -22.468 5.706 1.00 55.91 249 VAL A C 1
ATOM 2023 O O . VAL A 1 249 ? 15.346 -21.572 6.182 1.00 55.91 249 VAL A O 1
ATOM 2026 N N . SER A 1 250 ? 16.721 -22.324 4.565 1.00 53.25 250 SER A N 1
ATOM 2027 C CA . SER A 1 250 ? 16.602 -21.145 3.700 1.00 53.25 250 SER A CA 1
ATOM 2028 C C . SER A 1 250 ? 15.141 -20.951 3.284 1.00 53.25 250 SER A C 1
ATOM 2030 O O . SER A 1 250 ? 14.528 -21.827 2.673 1.00 53.25 250 SER A O 1
ATOM 2032 N N . THR A 1 251 ? 14.559 -19.809 3.646 1.00 53.19 251 THR A N 1
ATOM 2033 C CA . THR A 1 251 ? 13.260 -19.390 3.121 1.00 53.19 251 THR A CA 1
ATOM 2034 C C . THR A 1 251 ? 13.477 -18.652 1.813 1.00 53.19 251 THR A C 1
ATOM 2036 O O . THR A 1 251 ? 14.256 -17.707 1.788 1.00 53.19 251 THR A O 1
ATOM 2039 N N . GLU A 1 252 ? 12.758 -19.050 0.763 1.00 56.78 252 GLU A N 1
ATOM 2040 C CA . GLU A 1 252 ? 12.741 -18.369 -0.534 1.00 56.78 252 GLU A CA 1
ATOM 2041 C C . GLU A 1 252 ? 12.569 -16.848 -0.358 1.00 56.78 252 GLU A C 1
ATOM 2043 O O . GLU A 1 252 ? 11.567 -16.363 0.177 1.00 56.78 252 GLU A O 1
ATOM 2048 N N . THR A 1 253 ? 13.626 -16.149 -0.763 1.00 56.91 253 THR A N 1
ATOM 2049 C CA . THR A 1 253 ? 13.837 -14.712 -0.956 1.00 56.91 253 THR A CA 1
ATOM 2050 C C . THR A 1 253 ? 12.898 -13.764 -0.197 1.00 56.91 253 THR A C 1
ATOM 2052 O O . THR A 1 253 ? 11.841 -13.336 -0.660 1.00 56.91 253 THR A O 1
ATOM 2055 N N . SER A 1 254 ? 13.344 -13.342 0.979 1.00 55.72 254 SER A N 1
ATOM 2056 C CA . SER A 1 254 ? 12.800 -12.225 1.748 1.00 55.72 254 SER A CA 1
ATOM 2057 C C . SER A 1 254 ? 13.198 -10.860 1.160 1.00 55.72 254 SER A C 1
ATOM 2059 O O . SER A 1 254 ? 14.203 -10.715 0.467 1.00 55.72 254 SER A O 1
ATOM 2061 N N . LYS A 1 255 ? 12.476 -9.790 1.531 1.00 48.31 255 LYS A N 1
ATOM 2062 C CA . LYS A 1 255 ? 12.861 -8.393 1.221 1.00 48.31 255 LYS A CA 1
ATOM 2063 C C . LYS A 1 255 ? 14.309 -8.070 1.620 1.00 48.31 255 LYS A C 1
ATOM 2065 O O . LYS A 1 255 ? 14.981 -7.281 0.958 1.00 48.31 255 LYS A O 1
ATOM 2070 N N . LYS A 1 256 ? 14.785 -8.673 2.712 1.00 49.56 256 LYS A N 1
ATOM 2071 C CA . LYS A 1 256 ? 16.154 -8.513 3.208 1.00 49.56 256 LYS A CA 1
ATOM 2072 C C . LYS A 1 256 ? 17.157 -9.197 2.279 1.00 49.56 256 LYS A C 1
ATOM 2074 O O . LYS A 1 256 ? 18.201 -8.619 2.013 1.00 49.56 256 LYS A O 1
ATOM 2079 N N . GLU A 1 257 ? 16.820 -10.365 1.738 1.00 54.12 257 GLU A N 1
ATOM 2080 C CA . GLU A 1 257 ? 17.629 -11.038 0.717 1.00 54.12 257 GLU A CA 1
ATOM 2081 C C . GLU A 1 257 ? 17.637 -10.274 -0.602 1.00 54.12 257 GLU A C 1
ATOM 2083 O O . GLU A 1 257 ? 18.717 -10.086 -1.137 1.00 54.12 257 GLU A O 1
ATOM 2088 N N . LEU A 1 258 ? 16.513 -9.715 -1.065 1.00 52.25 258 LEU A N 1
ATOM 2089 C CA . LEU A 1 258 ? 16.513 -8.822 -2.238 1.00 52.25 258 LEU A CA 1
ATOM 2090 C C . LEU A 1 258 ? 17.402 -7.594 -2.018 1.00 52.25 258 LEU A C 1
ATOM 2092 O O . LEU A 1 258 ? 18.204 -7.237 -2.874 1.00 52.25 258 LEU A O 1
ATOM 2096 N N . THR A 1 259 ? 17.312 -6.978 -0.838 1.00 54.03 259 THR A N 1
ATOM 2097 C CA . THR A 1 259 ? 18.179 -5.845 -0.488 1.00 54.03 259 THR A CA 1
ATOM 2098 C C . THR A 1 259 ? 19.651 -6.266 -0.466 1.00 54.03 259 THR A C 1
ATOM 2100 O O . THR A 1 259 ? 20.491 -5.519 -0.949 1.00 54.03 259 THR A O 1
ATOM 2103 N N . ASN A 1 260 ? 19.963 -7.459 0.051 1.00 55.06 260 ASN A N 1
ATOM 2104 C CA . ASN A 1 260 ? 21.328 -7.982 0.155 1.00 55.06 260 ASN A CA 1
ATOM 2105 C C . ASN A 1 260 ? 21.911 -8.464 -1.181 1.00 55.06 260 ASN A C 1
ATOM 2107 O O . ASN A 1 260 ? 23.099 -8.276 -1.406 1.00 55.06 260 ASN A O 1
ATOM 2111 N N . ILE A 1 261 ? 21.107 -9.064 -2.060 1.00 58.97 261 ILE A N 1
ATOM 2112 C CA . ILE A 1 261 ? 21.511 -9.452 -3.419 1.00 58.97 261 ILE A CA 1
ATOM 2113 C C . ILE A 1 261 ? 21.883 -8.188 -4.199 1.00 58.97 261 ILE A C 1
ATOM 2115 O O . ILE A 1 261 ? 22.983 -8.095 -4.721 1.00 58.97 261 ILE A O 1
ATOM 2119 N N . VAL A 1 262 ? 21.045 -7.150 -4.123 1.00 53.22 262 VAL A N 1
ATOM 2120 C CA . VAL A 1 262 ? 21.318 -5.831 -4.722 1.00 53.22 262 VAL A CA 1
ATOM 2121 C C . VAL A 1 262 ? 22.520 -5.113 -4.076 1.00 53.22 262 VAL A C 1
ATOM 2123 O O . VAL A 1 262 ? 23.072 -4.183 -4.661 1.00 53.22 262 VAL A O 1
ATOM 2126 N N . LEU A 1 263 ? 22.929 -5.503 -2.863 1.00 48.75 263 LEU A N 1
ATOM 2127 C CA . LEU A 1 263 ? 24.111 -4.965 -2.177 1.00 48.75 263 LEU A CA 1
ATOM 2128 C C . LEU A 1 263 ? 25.404 -5.733 -2.493 1.00 48.75 263 LEU A C 1
ATOM 2130 O O . LEU A 1 263 ? 26.463 -5.132 -2.374 1.00 48.75 263 LEU A O 1
ATOM 2134 N N . LYS A 1 264 ? 25.338 -7.019 -2.869 1.00 47.12 264 LYS A N 1
ATOM 2135 C CA . LYS A 1 264 ? 26.524 -7.859 -3.122 1.00 47.12 264 LYS A CA 1
ATOM 2136 C C . LYS A 1 264 ? 27.251 -7.541 -4.428 1.00 47.12 264 LYS A C 1
ATOM 2138 O O . LYS A 1 264 ? 28.434 -7.828 -4.516 1.00 47.12 264 LYS A O 1
ATOM 2143 N N . ASP A 1 265 ? 26.596 -6.894 -5.387 1.00 43.25 265 ASP A N 1
ATOM 2144 C CA . ASP A 1 265 ? 27.224 -6.450 -6.644 1.00 43.25 265 ASP A CA 1
ATOM 2145 C C . ASP A 1 265 ? 28.093 -5.178 -6.481 1.00 43.25 265 ASP A C 1
ATOM 2147 O O . ASP A 1 265 ? 28.313 -4.438 -7.441 1.00 43.25 265 ASP A O 1
ATOM 2151 N N . TYR A 1 266 ? 28.533 -4.871 -5.255 1.00 47.28 266 TYR A N 1
ATOM 2152 C CA . TYR A 1 266 ? 29.264 -3.648 -4.904 1.00 47.28 266 TYR A CA 1
ATOM 2153 C C . TYR A 1 266 ? 30.532 -3.882 -4.060 1.00 47.28 266 TYR A C 1
ATOM 2155 O O . TYR A 1 266 ? 31.057 -2.906 -3.523 1.00 47.28 266 TYR A O 1
ATOM 2163 N N . ASP A 1 267 ? 31.033 -5.120 -3.989 1.00 37.53 267 ASP A N 1
ATOM 2164 C CA . ASP A 1 267 ? 32.416 -5.411 -3.567 1.00 37.53 267 ASP A CA 1
ATOM 2165 C C . ASP A 1 267 ? 33.293 -5.754 -4.783 1.00 37.53 267 ASP A C 1
ATOM 2167 O O . ASP A 1 267 ? 32.871 -6.608 -5.599 1.00 37.53 267 ASP A O 1
#

Organism: Eumeta variegata (NCBI:txid151549)

Radius of gyration: 22.69 Å; chains: 1; bounding box: 66×45×57 Å